Protein AF-A0A527VVG3-F1 (afdb_monomer)

Solvent-accessible surface area (backbone atoms only — not comparable to full-atom values): 13229 Å² total; per-residue (Å²): 81,70,61,38,13,54,39,27,69,70,57,49,51,53,54,50,62,77,45,52,70,65,49,51,74,90,74,94,76,72,98,67,88,71,84,89,64,75,43,64,49,54,69,69,48,76,47,53,92,78,50,22,34,47,64,52,34,60,51,47,51,54,50,50,52,46,48,33,50,78,50,76,45,93,73,85,89,82,83,85,43,71,35,87,86,50,28,36,48,52,42,52,52,53,38,60,69,41,62,47,67,78,56,29,58,77,41,40,91,66,86,68,80,75,66,72,40,37,74,41,64,87,38,74,60,74,78,85,85,78,82,85,75,66,75,70,86,73,80,76,65,96,55,84,85,57,81,78,73,71,78,68,40,34,47,42,50,52,18,47,50,53,38,48,52,55,49,47,42,52,72,74,48,41,62,41,71,76,74,75,40,66,52,52,66,90,79,63,82,87,87,72,96,66,95,48,74,38,54,57,36,28,55,50,41,27,51,78,67,72,48,79,82,134

Sequence (214 aa):
LDEAQDTSPDQWEVVKKLTEEFFAGLGQREAVRRTVFAVGDEKQSIYSFQGAAPDSFAESRQLFAGRVRDAEAAFANLKLTWSFRSSDDVLAAVDRVFAEPGVRRGISHDPDPLSHKAIRNDAPGYVEVWPSVGAEMVEEPDDWTLPVNHASAPAVRVAEHVATTIQNWLKQGEVIEGKGRKLTAGDILVLVRKRDRFVHALSRSLKNRQIPVA

Radius of gyration: 24.97 Å; Cα contacts (8 Å, |Δi|>4): 196; chains: 1; bounding box: 52×55×66 Å

pLDDT: mean 84.98, std 12.06, range [47.84, 97.5]

Secondary structure (DSSP, 8-state):
--SGGG--HHHHHHHHHHHGGGSS---S--SS---------GGG---GGGT--HHHHHHHHHHHHHHHHHTT---------EESSS-HHHHHHHHHHT-SHHHHTTT----SPP--EES-TT-------PPP------PPPS-TTSPP-GGG-HHHHHHHHHHHHHHHHHHHT-EEGGGTEE--GGG-----SS-SHHHHHHHHHHHHTT----

Mean predicted aligned error: 8.67 Å

Foldseek 3Di:
DEQLQQQAPVNLVVVCVVCVVLLVPDDPDDPDRDDDDYDHFLLPHPVVVVRRDSVVSVVSLVVVVVSCVSSVHDDDDDDDQEDAPDEPQVQVVVLVQCVDPVNVVVRDPDPDRRHHHYPPHVQDDHDDDDDQQDQDPDPDPPDPVDDDPCCSPSLLVVLLVVLVVVLVLQVVQPANRNVRGGDALVVDDDDDPDDDPSVVSNVVNNVVSVHDDD

Structure (mmCIF, N/CA/C/O backbone):
data_AF-A0A527VVG3-F1
#
_entry.id   AF-A0A527VVG3-F1
#
loop_
_atom_site.group_PDB
_atom_site.id
_atom_site.type_symbol
_atom_site.label_atom_id
_atom_site.label_alt_id
_atom_site.label_comp_id
_atom_site.label_asym_id
_atom_site.label_entity_id
_atom_site.label_seq_id
_atom_site.pdbx_PDB_ins_code
_atom_site.Cartn_x
_atom_site.Cartn_y
_atom_site.Cartn_z
_atom_site.occupancy
_atom_site.B_iso_or_equiv
_atom_site.auth_seq_id
_atom_site.auth_comp_id
_atom_site.auth_asym_id
_atom_site.auth_atom_id
_atom_site.pdbx_PDB_model_num
ATOM 1 N N . LEU A 1 1 ? 16.317 -7.583 -11.476 1.00 89.88 1 LEU A N 1
ATOM 2 C CA . LEU A 1 1 ? 16.044 -6.356 -10.708 1.00 89.88 1 LEU A CA 1
ATOM 3 C C . LEU A 1 1 ? 14.623 -6.464 -10.206 1.00 89.88 1 LEU A C 1
ATOM 5 O O . LEU A 1 1 ? 13.744 -6.739 -11.014 1.00 89.88 1 LEU A O 1
ATOM 9 N N . ASP A 1 2 ? 14.438 -6.334 -8.905 1.00 92.44 2 ASP A N 1
ATOM 10 C CA . ASP A 1 2 ? 13.118 -6.267 -8.279 1.00 92.44 2 ASP A CA 1
ATOM 11 C C . ASP A 1 2 ? 12.896 -4.836 -7.779 1.00 92.44 2 ASP A C 1
ATOM 13 O O . ASP A 1 2 ? 13.883 -4.121 -7.586 1.00 92.44 2 ASP A O 1
ATOM 17 N N . GLU A 1 3 ? 11.640 -4.419 -7.626 1.00 91.00 3 GLU A N 1
ATOM 18 C CA . GLU A 1 3 ? 11.256 -3.033 -7.296 1.00 91.00 3 GLU A CA 1
ATOM 19 C C . GLU A 1 3 ? 11.929 -1.991 -8.214 1.00 91.00 3 GLU A C 1
ATOM 21 O O . GLU A 1 3 ? 12.412 -0.937 -7.792 1.00 91.00 3 GLU A O 1
ATOM 26 N N . ALA A 1 4 ? 12.004 -2.299 -9.513 1.00 89.81 4 ALA A N 1
ATOM 27 C CA . ALA A 1 4 ? 12.755 -1.501 -10.480 1.00 89.81 4 ALA A CA 1
ATOM 28 C C . ALA A 1 4 ? 12.231 -0.056 -10.631 1.00 89.81 4 ALA A C 1
ATOM 30 O O . ALA A 1 4 ? 12.978 0.816 -11.072 1.00 89.81 4 ALA A O 1
ATOM 31 N N . GLN A 1 5 ? 10.983 0.219 -10.238 1.00 87.50 5 GLN A N 1
ATOM 32 C CA . GLN A 1 5 ? 10.430 1.576 -10.192 1.00 87.50 5 GLN A CA 1
ATOM 33 C C . GLN A 1 5 ? 11.137 2.490 -9.177 1.00 87.50 5 GLN A C 1
ATOM 35 O O . GLN A 1 5 ? 11.173 3.698 -9.382 1.00 87.50 5 GLN A O 1
ATOM 40 N N . ASP A 1 6 ? 11.718 1.925 -8.113 1.00 89.06 6 ASP A N 1
ATOM 41 C CA . ASP A 1 6 ? 12.378 2.685 -7.044 1.00 89.06 6 ASP A CA 1
ATOM 42 C C . ASP A 1 6 ? 13.889 2.855 -7.289 1.00 89.06 6 ASP A C 1
ATOM 44 O O . ASP A 1 6 ? 14.628 3.364 -6.446 1.00 89.06 6 ASP A O 1
ATOM 48 N N . THR A 1 7 ? 14.368 2.437 -8.464 1.00 87.94 7 THR A N 1
ATOM 49 C CA . THR A 1 7 ? 15.779 2.532 -8.847 1.00 87.94 7 THR A CA 1
ATOM 50 C C . THR A 1 7 ? 16.133 3.968 -9.250 1.00 87.94 7 THR A C 1
ATOM 52 O O . THR A 1 7 ? 15.489 4.559 -10.120 1.00 87.94 7 THR A O 1
ATOM 55 N N . SER A 1 8 ? 17.178 4.533 -8.639 1.00 88.00 8 SER A N 1
ATOM 56 C CA . SER A 1 8 ? 17.640 5.896 -8.936 1.00 88.00 8 SER A CA 1
ATOM 57 C C . SER A 1 8 ? 18.379 5.983 -10.284 1.00 88.00 8 SER A C 1
ATOM 59 O O . SER A 1 8 ? 18.877 4.966 -10.780 1.00 88.00 8 SER A O 1
ATOM 61 N N . PRO A 1 9 ? 18.520 7.182 -10.885 1.00 86.94 9 PRO A N 1
ATOM 62 C CA . PRO A 1 9 ? 19.262 7.349 -12.138 1.00 86.94 9 PRO A CA 1
ATOM 63 C C . PRO A 1 9 ? 20.691 6.781 -12.091 1.00 86.94 9 PRO A C 1
ATOM 65 O O . PRO A 1 9 ? 21.103 6.078 -13.012 1.00 86.94 9 PRO A O 1
ATOM 68 N N . ASP A 1 10 ? 21.416 6.992 -10.990 1.00 89.31 10 ASP A N 1
ATOM 69 C CA . ASP A 1 10 ? 22.780 6.474 -10.813 1.00 89.31 10 ASP A CA 1
ATOM 70 C C . ASP A 1 10 ? 22.816 4.941 -10.748 1.00 89.31 10 ASP A C 1
ATOM 72 O O . ASP A 1 10 ? 23.709 4.300 -11.306 1.00 89.31 10 ASP A O 1
ATOM 76 N N . GLN A 1 11 ? 21.827 4.326 -10.096 1.00 90.44 11 GLN A N 1
ATOM 77 C CA . GLN A 1 11 ? 21.701 2.870 -10.067 1.00 90.44 11 GLN A CA 1
ATOM 78 C C . GLN A 1 11 ? 21.380 2.322 -11.461 1.00 90.44 11 GLN A C 1
ATOM 80 O O . GLN A 1 11 ? 21.959 1.314 -11.873 1.00 90.44 11 GLN A O 1
ATOM 85 N N . TRP A 1 12 ? 20.526 3.008 -12.225 1.00 90.69 12 TRP A N 1
ATOM 86 C CA . TRP A 1 12 ? 20.274 2.665 -13.621 1.00 90.69 12 TRP A CA 1
ATOM 87 C C . TRP A 1 12 ? 21.537 2.761 -14.477 1.00 90.69 12 TRP A C 1
ATOM 89 O O . TRP A 1 12 ? 21.747 1.889 -15.316 1.00 90.69 12 TRP A O 1
ATOM 99 N N . GLU A 1 13 ? 22.409 3.748 -14.263 1.00 91.19 13 GLU A N 1
ATOM 100 C CA . GLU A 1 13 ? 23.704 3.825 -14.955 1.00 91.19 13 GLU A CA 1
ATOM 101 C C . GLU A 1 13 ? 24.596 2.613 -14.664 1.00 91.19 13 GLU A C 1
ATOM 103 O O . GLU A 1 13 ? 25.208 2.055 -15.579 1.00 91.19 13 GLU A O 1
ATOM 108 N N . VAL A 1 14 ? 24.635 2.144 -13.414 1.00 92.75 14 VAL A N 1
ATOM 109 C CA . VAL A 1 14 ? 25.359 0.911 -13.062 1.00 92.75 14 VAL A CA 1
ATOM 110 C C . VAL A 1 14 ? 24.785 -0.286 -13.822 1.00 92.75 14 VAL A C 1
ATOM 112 O O . VAL A 1 14 ? 25.535 -1.051 -14.429 1.00 92.75 14 VAL A O 1
ATOM 115 N N . VAL A 1 15 ? 23.458 -0.429 -13.850 1.00 91.62 15 VAL A N 1
ATOM 116 C CA . VAL A 1 15 ? 22.775 -1.522 -14.561 1.00 91.62 15 VAL A CA 1
ATOM 117 C C . VAL A 1 15 ? 23.061 -1.458 -16.062 1.00 91.62 15 VAL A C 1
ATOM 119 O O . VAL A 1 15 ? 23.361 -2.486 -16.670 1.00 91.62 15 VAL A O 1
ATOM 122 N N . LYS A 1 16 ? 23.025 -0.264 -16.666 1.00 90.44 16 LYS A N 1
ATOM 123 C CA . LYS A 1 16 ? 23.341 -0.055 -18.087 1.00 90.44 16 LYS A CA 1
ATOM 124 C C . LYS A 1 16 ? 24.762 -0.504 -18.410 1.00 90.44 16 LYS A C 1
ATOM 126 O O . LYS A 1 16 ? 24.927 -1.260 -19.361 1.00 90.44 16 LYS A O 1
ATOM 131 N N . LYS A 1 17 ? 25.751 -0.110 -17.601 1.00 90.69 17 LYS A N 1
ATOM 132 C CA . LYS A 1 17 ? 27.161 -0.490 -17.792 1.00 90.69 17 LYS A CA 1
ATOM 133 C C . LYS A 1 17 ? 27.386 -1.991 -17.640 1.00 90.69 17 LYS A C 1
ATOM 135 O O . LYS A 1 17 ? 28.058 -2.596 -18.464 1.00 90.69 17 LYS A O 1
ATOM 140 N N . LEU A 1 18 ? 26.775 -2.617 -16.633 1.00 89.62 18 LEU A N 1
ATOM 141 C CA . LEU A 1 18 ? 26.886 -4.067 -16.418 1.00 89.62 18 LEU A CA 1
ATOM 142 C C . LEU A 1 18 ? 26.274 -4.899 -17.554 1.00 89.62 18 LEU A C 1
ATOM 144 O O . LEU A 1 18 ? 26.612 -6.069 -17.708 1.00 89.62 18 LEU A O 1
ATOM 148 N N . THR A 1 19 ? 25.355 -4.313 -18.320 1.00 88.69 19 THR A N 1
ATOM 149 C CA . THR A 1 19 ? 24.586 -5.009 -19.359 1.00 88.69 19 THR A CA 1
ATOM 150 C C . THR A 1 19 ? 24.973 -4.596 -20.779 1.00 88.69 19 THR A C 1
ATOM 152 O O . THR A 1 19 ? 24.431 -5.154 -21.729 1.00 88.69 19 THR A O 1
ATOM 155 N N . GLU A 1 20 ? 25.909 -3.658 -20.959 1.00 83.25 20 GLU A N 1
ATOM 156 C CA . GLU A 1 20 ? 26.370 -3.195 -22.279 1.00 83.25 20 GLU A CA 1
ATOM 157 C C . GLU A 1 20 ? 26.881 -4.346 -23.151 1.00 83.25 20 GLU A C 1
ATOM 159 O O . GLU A 1 20 ? 26.482 -4.480 -24.307 1.00 83.25 20 GLU A O 1
ATOM 164 N N . GLU A 1 21 ? 27.681 -5.239 -22.570 1.00 80.44 21 GLU A N 1
ATOM 165 C CA . GLU A 1 21 ? 28.260 -6.384 -23.278 1.00 80.44 21 GLU A CA 1
ATOM 166 C C . GLU A 1 21 ? 27.238 -7.486 -23.594 1.00 80.44 21 GLU A C 1
ATOM 168 O O . GLU A 1 21 ? 27.530 -8.382 -24.376 1.00 80.44 21 GLU A O 1
ATOM 173 N N . PHE A 1 22 ? 26.025 -7.447 -23.024 1.00 83.56 22 PHE A N 1
ATOM 174 C CA . PHE A 1 22 ? 25.022 -8.499 -23.255 1.00 83.56 22 PHE A CA 1
ATOM 175 C C . PHE A 1 22 ? 24.422 -8.408 -24.662 1.00 83.56 22 PHE A C 1
ATOM 177 O O . PHE A 1 22 ? 23.854 -9.381 -25.154 1.00 83.56 22 PHE A O 1
ATOM 184 N N . PHE A 1 23 ? 24.531 -7.229 -25.281 1.00 73.06 23 PHE A N 1
ATOM 185 C CA . PHE A 1 23 ? 23.953 -6.902 -26.584 1.00 73.06 23 PHE A CA 1
ATOM 186 C C . PHE A 1 23 ? 25.026 -6.609 -27.646 1.00 73.06 23 PHE A C 1
ATOM 188 O O . PHE A 1 23 ? 24.695 -6.447 -28.817 1.00 73.06 23 PHE A O 1
ATOM 195 N N . ALA A 1 24 ? 26.307 -6.560 -27.261 1.00 68.75 24 ALA A N 1
ATOM 196 C CA . ALA A 1 24 ? 27.423 -6.484 -28.195 1.00 68.75 24 ALA A CA 1
ATOM 197 C C . ALA A 1 24 ? 27.633 -7.875 -28.813 1.00 68.75 24 ALA A C 1
ATOM 199 O O . ALA A 1 24 ? 27.922 -8.832 -28.099 1.00 68.75 24 ALA A O 1
ATOM 200 N N . GLY A 1 25 ? 27.417 -7.992 -30.127 1.00 60.75 25 GLY A N 1
ATOM 201 C CA . GLY A 1 25 ? 27.364 -9.258 -30.865 1.00 60.75 25 GLY A CA 1
ATOM 202 C C . GLY A 1 25 ? 28.408 -10.299 -30.440 1.00 60.75 25 GLY A C 1
ATOM 203 O O . GLY A 1 25 ? 29.571 -9.973 -30.227 1.00 60.75 25 GLY A O 1
ATOM 204 N N . LEU A 1 26 ? 27.948 -11.553 -30.342 1.00 55.22 26 LEU A N 1
ATOM 205 C CA . LEU A 1 26 ? 28.625 -12.765 -29.853 1.00 55.22 26 LEU A CA 1
ATOM 206 C C . LEU A 1 26 ? 30.122 -12.858 -30.226 1.00 55.22 26 LEU A C 1
ATOM 208 O O . LEU A 1 26 ? 30.521 -13.539 -31.173 1.00 55.22 26 LEU A O 1
ATOM 212 N N . GLY A 1 27 ? 30.977 -12.206 -29.443 1.00 49.09 27 GLY A N 1
ATOM 213 C CA . GLY A 1 27 ? 32.426 -12.257 -29.586 1.00 49.09 27 GLY A CA 1
ATOM 214 C C . GLY A 1 27 ? 32.999 -13.526 -28.963 1.00 49.09 27 GLY A C 1
ATOM 215 O O . GLY A 1 27 ? 33.337 -13.530 -27.787 1.00 49.09 27 GLY A O 1
ATOM 216 N N . GLN A 1 28 ? 33.103 -14.597 -29.758 1.00 47.84 28 GLN A N 1
ATOM 217 C CA . GLN A 1 28 ? 33.996 -15.773 -29.627 1.00 47.84 28 GLN A CA 1
ATOM 218 C C . GLN A 1 28 ? 34.171 -16.488 -28.261 1.00 47.84 28 GLN A C 1
ATOM 220 O O . GLN A 1 28 ? 35.003 -17.392 -28.159 1.00 47.84 28 GLN A O 1
ATOM 225 N N . ARG A 1 29 ? 33.393 -16.181 -27.217 1.00 57.31 29 ARG A N 1
ATOM 226 C CA . ARG A 1 29 ? 33.560 -16.778 -25.878 1.00 57.31 29 ARG A CA 1
ATOM 227 C C . ARG A 1 29 ? 32.259 -17.137 -25.158 1.00 57.31 29 ARG A C 1
ATOM 229 O O . ARG A 1 29 ? 32.216 -17.026 -23.942 1.00 57.31 29 ARG A O 1
ATOM 236 N N . GLU A 1 30 ? 31.185 -17.569 -25.818 1.00 54.53 30 GLU A N 1
ATOM 237 C CA . GLU A 1 30 ? 29.910 -17.710 -25.086 1.00 54.53 30 GLU A CA 1
ATOM 238 C C . GLU A 1 30 ? 29.127 -18.986 -25.377 1.00 54.53 30 GLU A C 1
ATOM 240 O O . GLU A 1 30 ? 28.318 -19.062 -26.291 1.00 54.53 30 GLU A O 1
ATOM 245 N N . ALA A 1 31 ? 29.300 -19.972 -24.493 1.00 60.72 31 ALA A N 1
ATOM 246 C CA . ALA A 1 31 ? 28.305 -21.020 -24.272 1.00 60.72 31 ALA A CA 1
ATOM 247 C C . ALA A 1 31 ? 27.126 -20.537 -23.394 1.00 60.72 31 ALA A C 1
ATOM 249 O O . ALA A 1 31 ? 26.194 -21.299 -23.152 1.00 60.72 31 ALA A O 1
ATOM 250 N N . VAL A 1 32 ? 27.149 -19.292 -22.889 1.00 71.94 32 VAL A N 1
ATOM 251 C CA . VAL A 1 32 ? 26.166 -18.782 -21.919 1.00 71.94 32 VAL A CA 1
ATOM 252 C C . VAL A 1 32 ? 25.491 -17.518 -22.443 1.00 71.94 32 VAL A C 1
ATOM 254 O O . VAL A 1 32 ? 26.107 -16.461 -22.524 1.00 71.94 32 VAL A O 1
ATOM 257 N N . ARG A 1 33 ? 24.193 -17.623 -22.735 1.00 75.38 33 ARG A N 1
ATOM 258 C CA . ARG A 1 33 ? 23.332 -16.490 -23.092 1.00 75.38 33 ARG A CA 1
ATOM 259 C C . ARG A 1 33 ? 23.013 -15.663 -21.845 1.00 75.38 33 ARG A C 1
ATOM 261 O O . ARG A 1 33 ? 22.351 -16.162 -20.935 1.00 75.38 33 ARG A O 1
ATOM 268 N N . ARG A 1 34 ? 23.440 -14.398 -21.807 1.00 85.12 34 ARG A N 1
ATOM 269 C CA . ARG A 1 34 ? 23.077 -13.463 -20.728 1.00 85.12 34 ARG A CA 1
ATOM 270 C C . ARG A 1 34 ? 21.722 -12.812 -21.006 1.00 85.12 34 ARG A C 1
ATOM 272 O O . ARG A 1 34 ? 21.332 -12.628 -22.155 1.00 85.12 34 ARG A O 1
ATOM 279 N N . THR A 1 35 ? 20.979 -12.502 -19.947 1.00 86.19 35 THR A N 1
ATOM 280 C CA . THR A 1 35 ? 19.643 -11.893 -20.032 1.00 86.19 35 THR A CA 1
ATOM 281 C C . THR A 1 35 ? 19.466 -10.846 -18.939 1.00 86.19 35 THR A C 1
ATOM 283 O O . THR A 1 35 ? 20.132 -10.898 -17.904 1.00 86.19 35 THR A O 1
ATOM 286 N N . VAL A 1 36 ? 18.567 -9.889 -19.175 1.00 88.50 36 VAL A N 1
ATOM 287 C CA . VAL A 1 36 ? 18.142 -8.897 -18.181 1.00 88.50 36 VAL A CA 1
ATOM 288 C C . VAL A 1 36 ? 16.685 -9.166 -17.844 1.00 88.50 36 VAL A C 1
ATOM 290 O O . VAL A 1 36 ? 15.847 -9.279 -18.735 1.00 88.50 36 VAL A O 1
ATOM 293 N N . PHE A 1 37 ? 16.391 -9.259 -16.552 1.00 92.25 37 PHE A N 1
ATOM 294 C CA . PHE A 1 37 ? 15.039 -9.413 -16.033 1.00 92.25 37 PHE A CA 1
ATOM 295 C C . PHE A 1 37 ? 14.785 -8.334 -14.984 1.00 92.25 37 PHE A C 1
ATOM 297 O O . PHE A 1 37 ? 15.550 -8.208 -14.020 1.00 92.25 37 PHE A O 1
ATOM 304 N N . ALA A 1 38 ? 13.732 -7.548 -15.186 1.00 92.38 38 ALA A N 1
ATOM 305 C CA . ALA A 1 38 ? 13.317 -6.482 -14.288 1.00 92.38 38 ALA A CA 1
ATOM 306 C C . ALA A 1 38 ? 11.813 -6.585 -14.025 1.00 92.38 38 ALA A C 1
ATOM 308 O O . ALA A 1 38 ? 11.033 -6.784 -14.956 1.00 92.38 38 ALA A O 1
ATOM 309 N N . VAL A 1 39 ? 11.433 -6.445 -12.760 1.00 93.44 39 VAL A N 1
ATOM 310 C CA . VAL A 1 39 ? 10.046 -6.403 -12.297 1.00 93.44 39 VAL A CA 1
ATOM 311 C C . VAL A 1 39 ? 9.871 -5.126 -11.494 1.00 93.44 39 VAL A C 1
ATOM 313 O O . VAL A 1 39 ? 10.774 -4.710 -10.770 1.00 93.44 39 VAL A O 1
ATOM 316 N N . GLY A 1 40 ? 8.726 -4.483 -11.673 1.00 90.50 40 GLY A N 1
ATOM 317 C CA . GLY A 1 40 ? 8.384 -3.265 -10.968 1.00 90.50 40 GLY A CA 1
ATOM 318 C C . GLY A 1 40 ? 7.009 -2.760 -11.366 1.00 90.50 40 GLY A C 1
ATOM 319 O O . GLY A 1 40 ? 6.406 -3.236 -12.333 1.00 90.50 40 GLY A O 1
ATOM 320 N N . ASP A 1 41 ? 6.526 -1.788 -10.608 1.00 88.94 41 ASP A N 1
ATOM 321 C CA . ASP A 1 41 ? 5.244 -1.141 -10.830 1.00 88.94 41 ASP A CA 1
ATOM 322 C C . ASP A 1 41 ? 5.364 0.365 -10.590 1.00 88.94 41 ASP A C 1
ATOM 324 O O . ASP A 1 41 ? 5.464 0.808 -9.451 1.00 88.94 41 ASP A O 1
ATOM 328 N N . GLU A 1 42 ? 5.293 1.160 -11.661 1.00 84.88 42 GLU A N 1
ATOM 329 C CA . GLU A 1 42 ? 5.338 2.632 -11.601 1.00 84.88 42 GLU A CA 1
ATOM 330 C C . GLU A 1 42 ? 4.326 3.196 -10.585 1.00 84.88 42 GLU A C 1
ATOM 332 O O . GLU A 1 42 ? 4.630 4.154 -9.876 1.00 84.88 42 GLU A O 1
ATOM 337 N N . LYS A 1 43 ? 3.167 2.534 -10.430 1.00 86.25 43 LYS A N 1
ATOM 338 C CA . LYS A 1 43 ? 2.095 2.924 -9.497 1.00 86.25 43 LYS A CA 1
ATOM 339 C C . LYS A 1 43 ? 2.501 2.858 -8.029 1.00 86.25 43 LYS A C 1
ATOM 341 O O . LYS A 1 43 ? 1.829 3.451 -7.188 1.00 86.25 43 LYS A O 1
ATOM 346 N N . GLN A 1 44 ? 3.556 2.112 -7.715 1.00 85.94 44 GLN A N 1
ATOM 347 C CA . GLN A 1 44 ? 4.034 1.868 -6.355 1.00 85.94 44 GLN A CA 1
ATOM 348 C C . GLN A 1 44 ? 5.306 2.656 -6.028 1.00 85.94 44 GLN A C 1
ATOM 350 O O . GLN A 1 44 ? 5.802 2.560 -4.909 1.00 85.94 44 GLN A O 1
ATOM 355 N N . SER A 1 45 ? 5.800 3.482 -6.956 1.00 86.62 45 SER A N 1
ATOM 356 C CA . SER A 1 45 ? 6.975 4.320 -6.721 1.00 86.62 45 SER A CA 1
ATOM 357 C C . SER A 1 45 ? 6.660 5.445 -5.731 1.00 86.62 45 SER A C 1
ATOM 359 O O . SER A 1 45 ? 6.175 6.516 -6.103 1.00 86.62 45 SER A O 1
ATOM 361 N N . ILE A 1 46 ? 6.969 5.221 -4.454 1.00 81.56 46 ILE A N 1
ATOM 362 C CA . ILE A 1 46 ? 6.709 6.166 -3.352 1.00 81.56 46 ILE A CA 1
ATOM 363 C C . ILE A 1 46 ? 7.989 6.738 -2.724 1.00 81.56 46 ILE A C 1
ATOM 365 O O . ILE A 1 46 ? 7.910 7.567 -1.814 1.00 81.56 46 ILE A O 1
ATOM 369 N N . TYR A 1 47 ? 9.167 6.344 -3.218 1.00 80.44 47 TYR A N 1
ATOM 370 C CA . TYR A 1 47 ? 10.474 6.731 -2.673 1.00 80.44 47 TYR A CA 1
ATOM 371 C C . TYR A 1 47 ? 11.138 7.912 -3.396 1.00 80.44 47 TYR A C 1
ATOM 373 O O . TYR A 1 47 ? 12.360 8.057 -3.380 1.00 80.44 47 TYR A O 1
ATOM 381 N N . SER A 1 48 ? 10.356 8.825 -3.983 1.00 77.19 48 SER A N 1
ATOM 382 C CA . SER A 1 48 ? 10.904 10.010 -4.668 1.00 77.19 48 SER A CA 1
ATOM 383 C C . SER A 1 48 ? 11.767 10.895 -3.758 1.00 77.19 48 SER A C 1
ATOM 385 O O . SER A 1 48 ? 12.736 11.502 -4.204 1.00 77.19 48 SER A O 1
ATOM 387 N N . PHE A 1 49 ? 11.497 10.896 -2.449 1.00 77.38 49 PHE A N 1
ATOM 388 C CA . PHE A 1 49 ? 12.320 11.576 -1.443 1.00 77.38 49 PHE A CA 1
ATOM 389 C C . PHE A 1 49 ? 13.723 10.965 -1.254 1.00 77.38 49 PHE A C 1
ATOM 391 O O . PHE A 1 49 ? 14.583 11.609 -0.659 1.00 77.38 49 PHE A O 1
ATOM 398 N N . GLN A 1 50 ? 13.958 9.742 -1.741 1.00 73.50 50 GLN A N 1
ATOM 399 C CA . GLN A 1 50 ? 15.266 9.074 -1.774 1.00 73.50 50 GLN A CA 1
ATOM 400 C C . GLN A 1 50 ? 15.922 9.138 -3.163 1.00 73.50 50 GLN A C 1
ATOM 402 O O . GLN A 1 50 ? 16.971 8.534 -3.371 1.00 73.50 50 GLN A O 1
ATOM 407 N N . GLY A 1 51 ? 15.327 9.873 -4.109 1.00 75.06 51 GLY A N 1
ATOM 408 C CA . GLY A 1 51 ? 15.844 10.013 -5.470 1.00 75.06 51 GLY A CA 1
ATOM 409 C C . GLY A 1 51 ? 15.371 8.937 -6.450 1.00 75.06 51 GLY A C 1
ATOM 410 O O . GLY A 1 51 ? 15.919 8.857 -7.549 1.00 75.06 51 GLY A O 1
ATOM 411 N N . ALA A 1 52 ? 14.367 8.126 -6.089 1.00 77.69 52 ALA A N 1
ATOM 412 C CA . ALA A 1 52 ? 13.672 7.287 -7.062 1.00 77.69 52 ALA A CA 1
ATOM 413 C C . ALA A 1 52 ? 12.965 8.169 -8.102 1.00 77.69 52 ALA A C 1
ATOM 415 O O . ALA A 1 52 ? 12.274 9.131 -7.752 1.00 77.69 52 ALA A O 1
ATOM 416 N N . ALA A 1 53 ? 13.137 7.829 -9.375 1.00 78.06 53 ALA A N 1
ATOM 417 C CA . ALA A 1 53 ? 12.529 8.531 -10.493 1.00 78.06 53 ALA A CA 1
ATOM 418 C C . ALA A 1 53 ? 11.645 7.537 -11.264 1.00 78.06 53 ALA A C 1
ATOM 420 O O . ALA A 1 53 ? 12.185 6.728 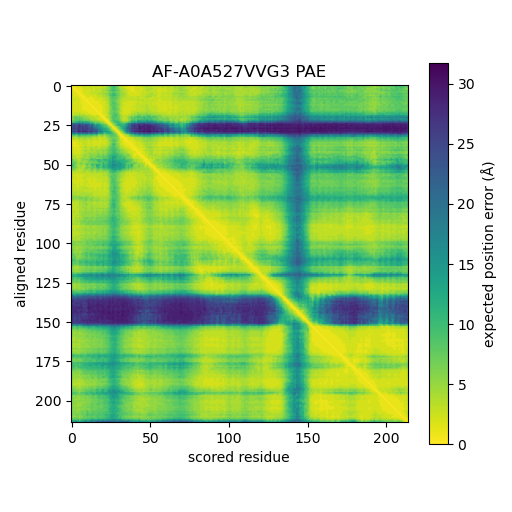-12.020 1.00 78.06 53 ALA A O 1
ATOM 421 N N . PRO A 1 54 ? 10.306 7.581 -11.095 1.00 74.19 54 PRO A N 1
ATOM 422 C CA . PRO A 1 54 ? 9.392 6.674 -11.795 1.00 74.19 54 PRO A CA 1
ATOM 423 C C . PRO A 1 54 ? 9.618 6.679 -13.315 1.00 74.19 54 PRO A C 1
ATOM 425 O O . PRO A 1 54 ? 9.627 5.624 -13.953 1.00 74.19 54 PRO A O 1
ATOM 428 N N . ASP A 1 55 ? 9.898 7.862 -13.874 1.00 80.50 55 ASP A N 1
ATOM 429 C CA . ASP A 1 55 ? 10.215 8.058 -15.291 1.00 80.50 55 ASP A CA 1
ATOM 430 C C . ASP A 1 55 ? 11.420 7.217 -15.736 1.00 80.50 55 ASP A C 1
ATOM 432 O O . ASP A 1 55 ? 11.407 6.627 -16.816 1.00 80.50 55 ASP A O 1
ATOM 436 N N . SER A 1 56 ? 12.435 7.060 -14.878 1.00 82.81 56 SER A N 1
ATOM 437 C CA . SER A 1 56 ? 13.641 6.293 -15.199 1.00 82.81 56 SER A CA 1
ATOM 438 C C . SER A 1 56 ? 13.368 4.806 -15.413 1.00 82.81 56 SER A C 1
ATOM 440 O O . SER A 1 56 ? 14.089 4.170 -16.184 1.00 82.81 56 SER A O 1
ATOM 442 N N . PHE A 1 57 ? 12.328 4.232 -14.798 1.00 86.31 57 PHE A N 1
ATOM 443 C CA . PHE A 1 57 ? 11.927 2.855 -15.096 1.00 86.31 57 PHE A CA 1
ATOM 444 C C . PHE A 1 57 ? 11.319 2.740 -16.498 1.00 86.31 57 PHE A C 1
ATOM 446 O O . PHE A 1 57 ? 11.699 1.849 -17.267 1.00 86.31 57 PHE A O 1
ATOM 453 N N . ALA A 1 58 ? 10.434 3.670 -16.870 1.00 83.69 58 ALA A N 1
ATOM 454 C CA . ALA A 1 58 ? 9.838 3.715 -18.202 1.00 83.69 58 ALA A CA 1
ATOM 455 C C . ALA A 1 58 ? 10.891 3.970 -19.297 1.00 83.69 58 ALA A C 1
ATOM 457 O O . ALA A 1 58 ? 10.902 3.273 -20.317 1.00 83.69 58 ALA A O 1
ATOM 458 N N . GLU A 1 59 ? 11.809 4.909 -19.066 1.00 87.38 59 GLU A N 1
ATOM 459 C CA . GLU A 1 59 ? 12.932 5.218 -19.959 1.00 87.38 59 GLU A CA 1
ATOM 460 C C . GLU A 1 59 ? 13.880 4.026 -20.106 1.00 87.38 59 GLU A C 1
ATOM 462 O O . GLU A 1 59 ? 14.243 3.642 -21.220 1.00 87.38 59 GLU A O 1
ATOM 467 N N . SER A 1 60 ? 14.241 3.381 -18.994 1.00 88.12 60 SER A N 1
ATOM 468 C CA . SER A 1 60 ? 15.127 2.214 -19.017 1.00 88.12 60 SER A CA 1
ATOM 469 C C . SER A 1 60 ? 14.490 1.043 -19.757 1.00 88.12 60 SER A C 1
ATOM 471 O O . SER A 1 60 ? 15.158 0.385 -20.555 1.00 88.12 60 SER A O 1
ATOM 473 N N . ARG A 1 61 ? 13.181 0.818 -19.587 1.00 89.25 61 ARG A N 1
ATOM 474 C CA . ARG A 1 61 ? 12.422 -0.166 -20.374 1.00 89.25 61 ARG A CA 1
ATOM 475 C C . ARG A 1 61 ? 12.526 0.120 -21.874 1.00 89.25 61 ARG A C 1
ATOM 477 O O . ARG A 1 61 ? 12.789 -0.807 -22.639 1.00 89.25 61 ARG A O 1
ATOM 484 N N . GLN A 1 62 ? 12.352 1.374 -22.302 1.00 90.12 62 GLN A N 1
ATOM 485 C CA . GLN A 1 62 ? 12.488 1.759 -23.713 1.00 90.12 62 GLN A CA 1
ATOM 486 C C . GLN A 1 62 ? 13.919 1.557 -24.231 1.00 90.12 62 GLN A C 1
ATOM 488 O O . GLN A 1 62 ? 14.104 1.004 -25.317 1.00 90.12 62 GLN A O 1
ATOM 493 N N . LEU A 1 63 ? 14.925 1.938 -23.440 1.00 90.62 63 LEU A N 1
ATOM 494 C CA . LEU A 1 63 ? 16.339 1.759 -23.769 1.00 90.62 63 LEU A CA 1
ATOM 495 C C . LEU A 1 63 ? 16.688 0.279 -23.980 1.00 90.62 63 LEU A C 1
ATOM 497 O O . LEU A 1 63 ? 17.256 -0.084 -25.012 1.00 90.62 63 LEU A O 1
ATOM 501 N N . PHE A 1 64 ? 16.329 -0.587 -23.029 1.00 90.38 64 PHE A N 1
ATOM 502 C CA . PHE A 1 64 ? 16.592 -2.024 -23.129 1.00 90.38 64 PHE A CA 1
ATOM 503 C C . PHE A 1 64 ? 15.808 -2.672 -24.270 1.00 90.38 64 PHE A C 1
ATOM 505 O O . PHE A 1 64 ? 16.364 -3.505 -24.981 1.00 90.38 64 PHE A O 1
ATOM 512 N N . ALA A 1 65 ? 14.563 -2.253 -24.515 1.00 90.25 65 ALA A N 1
ATOM 513 C CA . ALA A 1 65 ? 13.799 -2.706 -25.676 1.00 90.25 65 ALA A CA 1
ATOM 514 C C . ALA A 1 65 ? 14.467 -2.317 -27.008 1.00 90.25 65 ALA A C 1
ATOM 516 O O . ALA A 1 65 ? 14.373 -3.059 -27.982 1.00 90.25 65 ALA A O 1
ATOM 517 N N . GLY A 1 66 ? 15.136 -1.160 -27.075 1.00 90.00 66 GLY A N 1
ATOM 518 C CA . GLY A 1 66 ? 15.987 -0.773 -28.205 1.00 90.00 66 GLY A CA 1
ATOM 519 C C . GLY A 1 66 ? 17.176 -1.718 -28.369 1.00 90.00 66 GLY A C 1
ATOM 520 O O . GLY A 1 66 ? 17.257 -2.420 -29.370 1.00 90.00 66 GLY A O 1
ATOM 521 N N . ARG A 1 67 ? 18.019 -1.830 -27.334 1.00 87.81 67 ARG A N 1
ATOM 522 C CA . ARG A 1 67 ? 19.234 -2.670 -27.354 1.00 87.81 67 ARG A CA 1
ATOM 523 C C . ARG A 1 67 ? 18.952 -4.138 -27.691 1.00 87.81 67 ARG A C 1
ATOM 525 O O . ARG A 1 67 ? 19.697 -4.755 -28.441 1.00 87.81 67 ARG A O 1
ATOM 532 N N . VAL A 1 68 ? 17.868 -4.702 -27.153 1.00 87.88 68 VAL A N 1
ATOM 533 C CA . VAL A 1 68 ? 17.456 -6.089 -27.426 1.00 87.88 68 VAL A CA 1
ATOM 534 C C . VAL A 1 68 ? 17.045 -6.269 -28.890 1.00 87.88 68 VAL A C 1
ATOM 536 O O . VAL A 1 68 ? 17.394 -7.285 -29.487 1.00 87.88 68 VAL A O 1
ATOM 539 N N . ARG A 1 69 ? 16.339 -5.289 -29.476 1.00 86.69 69 ARG A N 1
ATOM 540 C CA . ARG A 1 69 ? 15.964 -5.310 -30.899 1.00 86.69 69 ARG A CA 1
ATOM 541 C C . ARG A 1 69 ? 17.181 -5.178 -31.810 1.00 86.69 69 ARG A C 1
ATOM 543 O O . ARG A 1 69 ? 17.262 -5.922 -32.780 1.00 86.69 69 ARG A O 1
ATOM 550 N N . ASP A 1 70 ? 18.117 -4.292 -31.478 1.00 87.12 70 ASP A N 1
ATOM 551 C CA . ASP A 1 70 ? 19.351 -4.089 -32.253 1.00 87.12 70 ASP A CA 1
ATOM 552 C C . ASP A 1 70 ? 20.243 -5.343 -32.252 1.00 87.12 70 ASP A C 1
ATOM 554 O O . ASP A 1 70 ? 20.934 -5.621 -33.227 1.00 87.12 70 ASP A O 1
ATOM 558 N N . ALA A 1 71 ? 20.186 -6.135 -31.177 1.00 84.12 71 ALA A N 1
ATOM 559 C CA . ALA A 1 71 ? 20.855 -7.430 -31.059 1.00 84.12 71 ALA A CA 1
ATOM 560 C C . ALA A 1 71 ? 20.044 -8.612 -31.635 1.00 84.12 71 ALA A C 1
ATOM 562 O O . ALA A 1 71 ? 20.383 -9.766 -31.372 1.00 84.12 71 ALA A O 1
ATOM 563 N N . GLU A 1 72 ? 18.950 -8.345 -32.360 1.00 84.44 72 GLU A N 1
ATOM 564 C CA . GLU A 1 72 ? 18.044 -9.348 -32.950 1.00 84.44 72 GLU A CA 1
ATOM 565 C C . GLU A 1 72 ? 17.501 -10.383 -31.939 1.00 84.44 72 GLU A C 1
ATOM 567 O O . GLU A 1 72 ? 17.156 -11.518 -32.278 1.00 84.44 72 GLU A O 1
ATOM 572 N N . ALA A 1 73 ? 17.399 -9.998 -30.666 1.00 84.25 73 ALA A N 1
ATOM 573 C CA . ALA A 1 73 ? 16.892 -10.842 -29.595 1.00 84.25 73 ALA A CA 1
ATOM 574 C C . ALA A 1 73 ? 15.415 -10.542 -29.277 1.00 84.25 73 ALA A C 1
ATOM 576 O O . ALA A 1 73 ? 14.855 -9.503 -29.623 1.00 84.25 73 ALA A O 1
ATOM 577 N N . ALA A 1 74 ? 14.756 -11.475 -28.586 1.00 86.81 74 ALA A N 1
ATOM 578 C CA . ALA A 1 74 ? 13.367 -11.312 -28.168 1.00 86.81 74 ALA A CA 1
ATOM 579 C C . ALA A 1 74 ? 13.261 -10.447 -26.900 1.00 86.81 74 ALA A C 1
ATOM 581 O O . ALA A 1 74 ? 13.886 -10.752 -25.883 1.00 86.81 74 ALA A O 1
ATOM 582 N N . PHE A 1 75 ? 12.415 -9.415 -26.947 1.00 89.56 75 PHE A N 1
ATOM 583 C CA . PHE A 1 75 ? 12.038 -8.598 -25.793 1.00 89.56 75 PHE A CA 1
ATOM 584 C C . PHE A 1 75 ? 10.605 -8.922 -25.360 1.00 89.56 75 PHE A C 1
ATOM 586 O O . PHE A 1 75 ? 9.690 -8.891 -26.181 1.00 89.56 75 PHE A O 1
ATOM 593 N N . ALA A 1 76 ? 10.399 -9.199 -24.072 1.00 91.94 76 ALA A N 1
ATOM 594 C CA . ALA A 1 76 ? 9.078 -9.462 -23.509 1.00 91.94 76 ALA A CA 1
ATOM 595 C C . ALA A 1 76 ? 8.669 -8.328 -22.560 1.00 91.94 76 ALA A C 1
ATOM 597 O O . ALA A 1 76 ? 9.266 -8.158 -21.500 1.00 91.94 76 ALA A O 1
ATOM 598 N N . ASN A 1 77 ? 7.628 -7.577 -22.931 1.00 89.75 77 ASN A N 1
ATOM 599 C CA . ASN A 1 77 ? 6.992 -6.583 -22.067 1.00 89.75 77 ASN A CA 1
ATOM 600 C C . ASN A 1 77 ? 5.669 -7.146 -21.536 1.00 89.75 77 ASN A C 1
ATOM 602 O O . ASN A 1 77 ? 4.668 -7.154 -22.252 1.00 89.75 77 ASN A O 1
ATOM 606 N N . LEU A 1 78 ? 5.679 -7.667 -20.310 1.00 90.19 78 LEU A N 1
ATOM 607 C CA . LEU A 1 78 ? 4.536 -8.367 -19.726 1.00 90.19 78 LEU A CA 1
ATOM 608 C C . LEU A 1 78 ? 3.837 -7.485 -18.688 1.00 90.19 78 LEU A C 1
ATOM 610 O O . LEU A 1 78 ? 4.443 -7.096 -17.694 1.00 90.19 78 LEU A O 1
ATOM 614 N N . LYS A 1 79 ? 2.541 -7.224 -18.891 1.00 88.00 79 LYS A N 1
ATOM 615 C CA . LYS A 1 79 ? 1.664 -6.620 -17.879 1.00 88.00 79 LYS A CA 1
ATOM 616 C C . LYS A 1 79 ? 0.977 -7.736 -17.088 1.00 88.00 79 LYS A C 1
ATOM 618 O O . LYS A 1 79 ? 0.245 -8.541 -17.662 1.00 88.00 79 LYS A O 1
ATOM 623 N N . LEU A 1 80 ? 1.196 -7.785 -15.776 1.00 90.75 80 LEU A N 1
ATOM 624 C CA . LEU A 1 80 ? 0.521 -8.733 -14.889 1.00 90.75 80 LEU A CA 1
ATOM 625 C C . LEU A 1 80 ? -0.724 -8.075 -14.291 1.00 90.75 80 LEU A C 1
ATOM 627 O O . LEU A 1 80 ? -0.622 -7.221 -13.418 1.00 90.75 80 LEU A O 1
ATOM 631 N N . THR A 1 81 ? -1.904 -8.469 -14.765 1.00 89.81 81 THR A N 1
ATOM 632 C CA . THR A 1 81 ? -3.186 -7.893 -14.315 1.00 89.81 81 THR A CA 1
ATOM 633 C C . THR A 1 81 ? -3.885 -8.731 -13.245 1.00 89.81 81 THR A C 1
ATOM 635 O O . THR A 1 81 ? -4.895 -8.306 -12.695 1.00 89.81 81 THR A O 1
ATOM 638 N N . TRP A 1 82 ? -3.394 -9.942 -12.972 1.00 93.06 82 TRP A N 1
ATOM 639 C CA . TRP A 1 82 ? -4.013 -10.864 -12.022 1.00 93.06 82 TRP A CA 1
ATOM 640 C C . TRP A 1 82 ? -3.423 -10.702 -10.621 1.00 93.06 82 TRP A C 1
ATOM 642 O O . TRP A 1 82 ? -2.216 -10.833 -10.422 1.00 93.06 82 TRP A O 1
ATOM 652 N N . SER A 1 83 ? -4.291 -10.466 -9.642 1.00 92.25 83 SER A N 1
ATOM 653 C CA . SER A 1 83 ? -3.956 -10.414 -8.226 1.00 92.25 83 SER A CA 1
ATOM 654 C C . SER A 1 83 ? -4.270 -11.743 -7.549 1.00 92.25 83 SER A C 1
ATOM 656 O O . SER A 1 83 ? -5.382 -12.270 -7.621 1.00 92.25 83 SER A O 1
ATOM 658 N N . PHE A 1 84 ? -3.274 -12.253 -6.831 1.00 92.12 84 PHE A N 1
ATOM 659 C CA . PHE A 1 84 ? -3.391 -13.422 -5.957 1.00 92.12 84 PHE A CA 1
ATOM 660 C C . PHE A 1 84 ? -3.637 -13.029 -4.492 1.00 92.12 84 PHE A C 1
ATOM 662 O O . PHE A 1 84 ? -3.881 -13.894 -3.653 1.00 92.12 84 PHE A O 1
ATOM 669 N N . ARG A 1 85 ? -3.528 -11.732 -4.167 1.00 90.12 85 ARG A N 1
ATOM 670 C CA . ARG A 1 85 ? -3.503 -11.234 -2.783 1.00 90.12 85 ARG A CA 1
ATOM 671 C C . ARG A 1 85 ? -4.869 -10.759 -2.294 1.00 90.12 85 ARG A C 1
ATOM 673 O O . ARG A 1 85 ? -5.205 -11.010 -1.139 1.00 90.12 85 ARG A O 1
ATOM 680 N N . SER A 1 86 ? -5.642 -10.114 -3.162 1.00 91.50 86 SER A N 1
ATOM 681 C CA . SER A 1 86 ? -6.878 -9.413 -2.790 1.00 91.50 86 SER A CA 1
ATOM 682 C C . SER A 1 86 ? -8.111 -10.032 -3.446 1.00 91.50 86 SER A C 1
ATOM 684 O O . SER A 1 86 ? -7.994 -10.695 -4.478 1.00 91.50 86 SER A O 1
ATOM 686 N N . SER A 1 87 ? -9.278 -9.821 -2.832 1.00 92.62 87 SER A N 1
ATOM 687 C CA . SER A 1 87 ? -10.580 -10.146 -3.425 1.00 92.62 87 SER A CA 1
ATOM 688 C C . SER A 1 87 ? -10.967 -9.136 -4.505 1.00 92.62 87 SER A C 1
ATOM 690 O O . SER A 1 87 ? -10.379 -8.052 -4.591 1.00 92.62 87 SER A O 1
ATOM 692 N N . ASP A 1 88 ? -11.967 -9.494 -5.308 1.00 93.06 88 ASP A N 1
ATOM 693 C CA . ASP A 1 88 ? -12.478 -8.643 -6.382 1.00 93.06 88 ASP A CA 1
ATOM 694 C C . ASP A 1 88 ? -13.012 -7.305 -5.847 1.00 93.06 88 ASP A C 1
ATOM 696 O O . ASP A 1 88 ? -12.652 -6.256 -6.372 1.00 93.06 88 ASP A O 1
ATOM 700 N N . ASP A 1 89 ? -13.736 -7.312 -4.720 1.00 92.69 89 ASP A N 1
ATOM 701 C CA . ASP A 1 89 ? -14.323 -6.102 -4.122 1.00 92.69 89 ASP A CA 1
ATOM 702 C C . ASP A 1 89 ? -13.283 -5.019 -3.799 1.00 92.69 89 ASP A C 1
ATOM 704 O O . ASP A 1 89 ? -13.492 -3.831 -4.055 1.00 92.69 89 ASP A O 1
ATOM 708 N N . VAL A 1 90 ? -12.129 -5.424 -3.256 1.00 93.19 90 VAL A N 1
ATOM 709 C CA . VAL A 1 90 ? -11.041 -4.496 -2.915 1.00 93.19 90 VAL A CA 1
ATOM 710 C C . VAL A 1 90 ? -10.385 -3.953 -4.182 1.00 93.19 90 VAL A C 1
ATOM 712 O O . VAL A 1 90 ? -10.094 -2.759 -4.262 1.00 93.19 90 VAL A O 1
ATOM 715 N N . LEU A 1 91 ? -10.156 -4.810 -5.180 1.00 94.06 91 LEU A N 1
ATOM 716 C CA . LEU A 1 91 ? -9.537 -4.414 -6.447 1.00 94.06 91 LEU A CA 1
ATOM 717 C C . LEU A 1 91 ? -10.445 -3.473 -7.245 1.00 94.06 91 LEU A C 1
ATOM 719 O O . LEU A 1 91 ? -9.986 -2.429 -7.701 1.00 94.06 91 LEU A O 1
ATOM 723 N N . ALA A 1 92 ? -11.738 -3.786 -7.330 1.00 93.25 92 ALA A N 1
ATOM 724 C CA . ALA A 1 92 ? -12.737 -2.961 -7.993 1.00 93.25 92 ALA A CA 1
ATOM 725 C C . ALA A 1 92 ? -12.883 -1.586 -7.324 1.00 93.25 92 ALA A C 1
ATOM 727 O O . ALA A 1 92 ? -13.036 -0.573 -8.010 1.00 93.25 92 ALA A O 1
ATOM 728 N N . ALA A 1 93 ? -12.796 -1.517 -5.992 1.00 94.38 93 ALA A N 1
ATOM 729 C CA . ALA A 1 93 ? -12.798 -0.245 -5.277 1.00 94.38 93 ALA A CA 1
ATOM 730 C C . ALA A 1 93 ? -11.574 0.617 -5.629 1.00 94.38 93 ALA A C 1
ATOM 732 O O . ALA A 1 93 ? -11.725 1.814 -5.879 1.00 94.38 93 ALA A O 1
ATOM 733 N N . VAL A 1 94 ? -10.378 0.020 -5.699 1.00 93.19 94 VAL A N 1
ATOM 734 C CA . VAL A 1 94 ? -9.156 0.722 -6.128 1.00 93.19 94 VAL A CA 1
ATOM 735 C C . VAL A 1 94 ? -9.286 1.198 -7.576 1.00 93.19 94 VAL A C 1
ATOM 737 O O . VAL A 1 94 ? -9.065 2.378 -7.848 1.00 93.19 94 VAL A O 1
ATOM 740 N N . ASP A 1 95 ? -9.718 0.328 -8.490 1.00 93.12 95 ASP A N 1
ATOM 741 C CA . ASP A 1 95 ? -9.916 0.679 -9.902 1.00 93.12 95 ASP A CA 1
ATOM 742 C C . ASP A 1 95 ? -10.918 1.824 -10.064 1.00 93.12 95 ASP A C 1
ATOM 744 O O . ASP A 1 95 ? -10.706 2.732 -10.867 1.00 93.12 95 ASP A O 1
ATOM 748 N N . ARG A 1 96 ? -11.970 1.851 -9.238 1.00 94.12 96 ARG A N 1
ATOM 749 C CA . ARG A 1 96 ? -12.959 2.931 -9.229 1.00 94.12 96 ARG A CA 1
ATOM 750 C C . ARG A 1 96 ? -12.378 4.272 -8.779 1.00 94.12 96 ARG A C 1
ATOM 752 O O . ARG A 1 96 ? -12.734 5.291 -9.365 1.00 94.12 96 ARG A O 1
ATOM 759 N N . VAL A 1 97 ? -11.496 4.292 -7.777 1.00 92.00 97 VAL A N 1
ATOM 760 C CA . VAL A 1 97 ? -10.828 5.527 -7.313 1.00 92.00 97 VAL A CA 1
ATOM 761 C C . VAL A 1 97 ? -9.959 6.133 -8.420 1.00 92.00 97 VAL A C 1
ATOM 763 O O . VAL A 1 97 ? -9.924 7.351 -8.580 1.00 92.00 97 VAL A O 1
ATOM 766 N N . PHE A 1 98 ? -9.303 5.2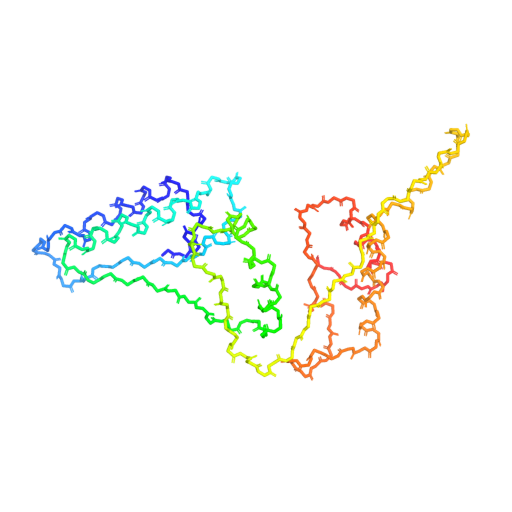93 -9.220 1.00 91.81 98 PHE A N 1
ATOM 767 C CA . PHE A 1 98 ? -8.396 5.714 -10.293 1.00 91.81 98 PHE A CA 1
ATOM 768 C C . PHE A 1 98 ? -9.017 5.645 -11.700 1.00 91.81 98 PHE A C 1
ATOM 770 O O . PHE A 1 98 ? -8.305 5.749 -12.702 1.00 91.81 98 PHE A O 1
ATOM 777 N N . ALA A 1 99 ? -10.339 5.487 -11.805 1.00 92.00 99 ALA A N 1
ATOM 778 C CA . ALA A 1 99 ? -11.037 5.453 -13.089 1.00 92.00 99 ALA A CA 1
ATOM 779 C C . ALA A 1 99 ? -10.975 6.812 -13.805 1.00 92.00 99 ALA A C 1
ATOM 781 O O . ALA A 1 99 ? -10.902 6.872 -15.035 1.00 92.00 99 ALA A O 1
ATOM 782 N N . GLU A 1 100 ? -10.971 7.906 -13.037 1.00 90.62 100 GLU A N 1
ATOM 783 C CA . GLU A 1 100 ? -10.848 9.257 -13.572 1.00 90.62 100 GLU A CA 1
ATOM 784 C C . GLU A 1 100 ? -9.422 9.505 -14.108 1.00 90.62 100 GLU A C 1
ATOM 786 O O . GLU A 1 100 ? -8.451 9.389 -13.352 1.00 90.62 100 GLU A O 1
ATOM 791 N N . PRO A 1 101 ? -9.256 9.923 -15.380 1.00 87.50 101 PRO A N 1
ATOM 792 C CA . PRO A 1 101 ? -7.935 10.172 -15.960 1.00 87.50 101 PRO A CA 1
ATOM 793 C C . PRO A 1 101 ? -7.101 11.209 -15.194 1.00 87.50 101 PRO A C 1
ATOM 795 O O . PRO A 1 101 ? -5.879 11.087 -15.128 1.00 87.50 101 PRO A O 1
ATOM 798 N N . GLY A 1 102 ? -7.747 12.223 -14.605 1.00 88.56 102 GLY A N 1
ATOM 799 C CA . GLY A 1 102 ? -7.079 13.246 -13.798 1.00 88.56 102 GLY A CA 1
ATOM 800 C C . GLY A 1 102 ? -6.369 12.656 -12.580 1.00 88.56 102 GLY A C 1
ATOM 801 O O . GLY A 1 102 ? -5.203 12.966 -12.345 1.00 88.56 102 GLY A O 1
ATOM 802 N N . VAL A 1 103 ? -7.048 11.752 -11.870 1.00 87.06 103 VAL A N 1
ATOM 803 C CA . VAL A 1 103 ? -6.516 11.047 -10.697 1.00 87.06 103 VAL A CA 1
A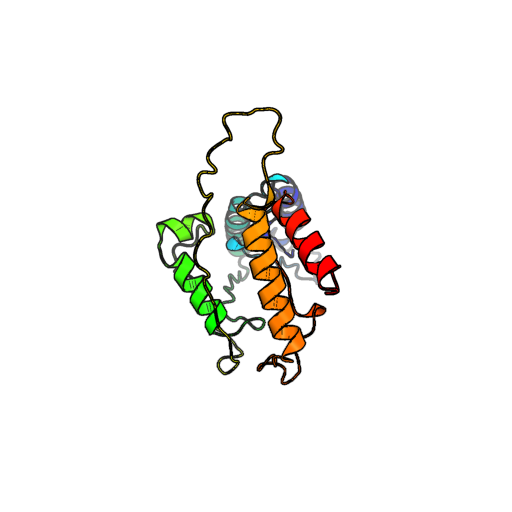TOM 804 C C . VAL A 1 103 ? -5.490 9.989 -11.114 1.00 87.06 103 VAL A C 1
ATOM 806 O O . VAL A 1 103 ? -4.422 9.901 -10.510 1.00 87.06 103 VAL A O 1
ATOM 809 N N . ARG A 1 104 ? -5.756 9.229 -12.188 1.00 88.06 104 ARG A N 1
ATOM 810 C CA . ARG A 1 104 ? -4.855 8.170 -12.684 1.00 88.06 104 ARG A CA 1
ATOM 811 C C . ARG A 1 104 ? -3.470 8.687 -13.062 1.00 88.06 104 ARG A C 1
ATOM 813 O O . ARG A 1 104 ? -2.473 8.044 -12.739 1.00 88.06 104 ARG A O 1
ATOM 820 N N . ARG A 1 105 ? -3.396 9.871 -13.679 1.00 83.44 105 ARG A N 1
ATOM 821 C CA . ARG A 1 105 ? -2.113 10.515 -14.014 1.00 83.44 105 ARG A CA 1
ATOM 822 C C . ARG A 1 105 ? -1.231 10.791 -12.797 1.00 83.44 105 ARG A C 1
ATOM 824 O O . ARG A 1 105 ? -0.035 10.976 -12.967 1.00 83.44 105 ARG A O 1
ATOM 831 N N . GLY A 1 106 ? -1.796 10.822 -11.589 1.00 81.50 106 GLY A N 1
ATOM 832 C CA . GLY A 1 106 ? -1.024 10.976 -10.357 1.00 81.50 106 GLY A CA 1
ATOM 833 C C . GLY A 1 106 ? -0.206 9.742 -9.965 1.00 81.50 106 GLY A C 1
ATOM 834 O O . GLY A 1 106 ? 0.659 9.867 -9.105 1.00 81.50 106 GLY A O 1
ATOM 835 N N . ILE A 1 107 ? -0.476 8.573 -10.558 1.00 80.62 107 ILE A N 1
ATOM 836 C CA . ILE A 1 107 ? 0.188 7.307 -10.202 1.00 80.62 107 ILE A CA 1
ATOM 837 C C . ILE A 1 107 ? 0.795 6.561 -11.394 1.00 80.62 107 ILE A C 1
ATOM 839 O O . ILE A 1 107 ? 1.597 5.660 -11.193 1.00 80.62 107 ILE A O 1
ATOM 843 N N . SER A 1 108 ? 0.417 6.870 -12.635 1.00 80.75 108 SER A N 1
ATOM 844 C CA . SER A 1 108 ? 0.980 6.188 -13.802 1.00 80.75 108 SER A CA 1
ATOM 845 C C . SER A 1 108 ? 0.960 7.066 -15.044 1.00 80.75 108 SER A C 1
ATOM 847 O O . SER A 1 108 ? 0.023 7.838 -15.260 1.00 80.75 108 SER A O 1
ATOM 849 N N . HIS A 1 109 ? 1.978 6.884 -15.884 1.00 76.25 109 HIS A N 1
ATOM 850 C CA . HIS A 1 109 ? 2.047 7.450 -17.230 1.00 76.25 109 HIS A CA 1
ATOM 851 C C . HIS A 1 109 ? 1.376 6.556 -18.282 1.00 76.25 109 HIS A C 1
ATOM 853 O O . HIS A 1 109 ? 1.278 6.948 -19.446 1.00 76.25 109 HIS A O 1
ATOM 859 N N . ASP A 1 110 ? 0.902 5.369 -17.892 1.00 79.12 110 ASP A N 1
ATOM 860 C CA . ASP A 1 110 ? 0.192 4.458 -18.779 1.00 79.12 110 ASP A CA 1
ATOM 861 C C . ASP A 1 110 ? -1.177 5.051 -19.174 1.00 79.12 110 ASP A C 1
ATOM 863 O O . ASP A 1 110 ? -1.991 5.388 -18.300 1.00 79.12 110 ASP A O 1
ATOM 867 N N . PRO A 1 111 ? -1.458 5.220 -20.481 1.00 74.56 111 PRO A N 1
ATOM 868 C CA . PRO A 1 111 ? -2.752 5.712 -20.932 1.00 74.56 111 PRO A CA 1
ATOM 869 C C . PRO A 1 111 ? -3.874 4.694 -20.705 1.00 74.56 111 PRO A C 1
ATOM 871 O O . PRO A 1 111 ? -5.035 5.110 -20.629 1.00 74.56 111 PRO A O 1
ATOM 874 N N . ASP A 1 112 ? -3.561 3.402 -20.577 1.00 81.62 112 ASP A N 1
ATOM 875 C CA . ASP A 1 112 ? -4.563 2.355 -20.408 1.00 81.62 112 ASP A CA 1
ATOM 876 C C . ASP A 1 112 ? -5.286 2.486 -19.050 1.00 81.62 112 ASP A C 1
ATOM 878 O O . ASP A 1 112 ? -4.679 2.844 -18.034 1.00 81.62 112 ASP A O 1
ATOM 882 N N . PRO A 1 113 ? -6.600 2.206 -18.985 1.00 80.62 113 PRO A N 1
ATOM 883 C CA . PRO A 1 113 ? -7.301 2.087 -17.714 1.00 80.62 113 PRO A CA 1
ATOM 884 C C . PRO A 1 113 ? -6.706 0.987 -16.832 1.00 80.62 113 PRO A C 1
ATOM 886 O O . PRO A 1 113 ? -6.298 -0.067 -17.321 1.00 80.62 113 PRO A O 1
ATOM 889 N N . LEU A 1 114 ? -6.721 1.210 -15.515 1.00 83.69 114 LEU A N 1
ATOM 890 C CA . LEU A 1 114 ? -6.406 0.152 -14.562 1.00 83.69 114 LEU A CA 1
ATOM 891 C C . LEU A 1 114 ? -7.508 -0.905 -14.607 1.00 83.69 114 LEU A C 1
ATOM 893 O O . LEU A 1 114 ? -8.695 -0.583 -14.593 1.00 83.69 114 LEU A O 1
ATOM 897 N N . SER A 1 115 ? -7.093 -2.163 -14.711 1.00 87.44 115 SER A N 1
ATOM 898 C CA . SER A 1 115 ? -7.981 -3.314 -14.628 1.00 87.44 115 SER A CA 1
ATOM 899 C C . SER A 1 115 ? -7.247 -4.428 -13.904 1.00 87.44 115 SER A C 1
ATOM 901 O O . SER A 1 115 ? -6.411 -5.130 -14.485 1.00 87.44 115 SER A O 1
ATOM 903 N N . HIS A 1 116 ? -7.540 -4.563 -12.616 1.00 91.69 116 HIS A N 1
ATOM 904 C CA . HIS A 1 116 ? -7.057 -5.675 -11.814 1.00 91.69 116 HIS A CA 1
ATOM 905 C C . HIS A 1 116 ? -8.076 -6.818 -11.854 1.00 91.69 116 HIS A C 1
ATOM 907 O O . HIS A 1 116 ? -9.283 -6.601 -11.858 1.00 91.69 116 HIS A O 1
ATOM 913 N N . LYS A 1 117 ? -7.587 -8.058 -11.890 1.00 91.81 117 LYS A N 1
ATOM 914 C CA . LYS A 1 117 ? -8.415 -9.272 -11.873 1.00 91.81 117 LYS A CA 1
ATOM 915 C C . LYS A 1 117 ? -8.069 -10.104 -10.654 1.00 91.81 117 LYS A C 1
ATOM 917 O O . LYS A 1 117 ? -6.912 -10.489 -10.495 1.00 91.81 117 LYS A O 1
ATOM 922 N N . ALA A 1 118 ? -9.036 -10.413 -9.801 1.00 92.06 118 ALA A N 1
ATOM 923 C CA . ALA A 1 118 ? -8.808 -11.347 -8.705 1.00 92.06 118 ALA A CA 1
ATOM 924 C C . ALA A 1 118 ? -8.766 -12.791 -9.225 1.00 92.06 118 ALA A C 1
ATOM 926 O O . ALA A 1 118 ? -9.671 -13.244 -9.919 1.00 92.06 118 ALA A O 1
ATOM 927 N N . ILE A 1 119 ? -7.738 -13.548 -8.830 1.00 91.19 119 ILE A N 1
ATOM 928 C CA . ILE A 1 119 ? -7.746 -15.018 -8.955 1.00 91.19 119 ILE A CA 1
ATOM 929 C C . ILE A 1 119 ? -8.793 -15.618 -8.009 1.00 91.19 119 ILE A C 1
ATOM 931 O O . ILE A 1 119 ? -9.422 -16.622 -8.320 1.00 91.19 119 ILE A O 1
ATOM 935 N N . ARG A 1 120 ? -8.978 -14.990 -6.842 1.00 83.94 120 ARG A N 1
ATOM 936 C CA . ARG A 1 120 ? -9.961 -15.370 -5.823 1.00 83.94 120 ARG A CA 1
ATOM 937 C C . ARG A 1 120 ? -11.300 -14.674 -6.091 1.00 83.94 120 ARG A C 1
ATOM 939 O O . ARG A 1 120 ? -11.763 -13.902 -5.259 1.00 83.94 120 ARG A O 1
ATOM 946 N N . ASN A 1 121 ? -11.865 -14.907 -7.269 1.00 73.31 121 ASN A N 1
ATOM 947 C CA . ASN A 1 121 ? -13.111 -14.296 -7.742 1.00 73.31 121 ASN A CA 1
ATOM 948 C C . ASN A 1 121 ? -14.304 -14.499 -6.787 1.00 73.31 121 ASN A C 1
ATOM 950 O O . ASN A 1 121 ? -15.113 -13.593 -6.650 1.00 73.31 121 ASN A O 1
ATOM 954 N N . ASP A 1 122 ? -14.365 -15.631 -6.083 1.00 81.44 122 ASP A N 1
ATOM 955 C CA . ASP A 1 122 ? -15.455 -15.933 -5.140 1.00 81.44 122 ASP A CA 1
ATOM 956 C C . ASP A 1 122 ? -15.093 -15.641 -3.670 1.00 81.44 122 ASP A C 1
ATOM 958 O O . ASP A 1 122 ? -15.831 -16.008 -2.753 1.00 81.44 122 ASP A O 1
ATOM 962 N N . ALA A 1 123 ? -13.926 -15.038 -3.402 1.00 85.75 123 ALA A N 1
ATOM 963 C CA . ALA A 1 123 ? -13.560 -14.687 -2.034 1.00 85.75 123 ALA A CA 1
ATOM 964 C C . ALA A 1 123 ? -14.291 -13.410 -1.606 1.00 85.75 123 ALA A C 1
ATOM 966 O O . ALA A 1 123 ? -14.146 -12.392 -2.281 1.00 85.75 123 ALA A O 1
ATOM 967 N N . PRO A 1 124 ? -14.990 -13.426 -0.462 1.00 88.00 124 PRO A N 1
ATOM 968 C CA . PRO A 1 124 ? -15.711 -12.255 0.001 1.00 88.00 124 PRO A CA 1
ATOM 969 C C . PRO A 1 124 ? -14.752 -11.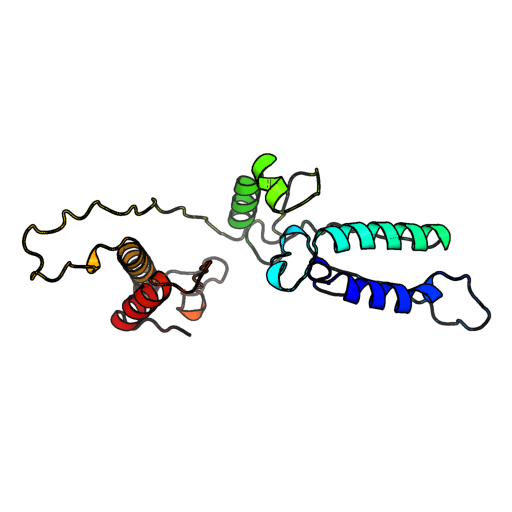132 0.396 1.00 88.00 124 PRO A C 1
ATOM 971 O O . PRO A 1 124 ? -13.705 -11.364 1.017 1.00 88.00 124 PRO A O 1
ATOM 974 N N . GLY A 1 125 ? -15.135 -9.904 0.068 1.00 89.19 125 GLY A N 1
ATOM 975 C CA . GLY A 1 125 ? -14.540 -8.691 0.594 1.00 89.19 125 GLY A CA 1
ATOM 976 C C . GLY A 1 125 ? -15.537 -7.543 0.576 1.00 89.19 125 GLY A C 1
ATOM 977 O O . GLY A 1 125 ? -16.620 -7.620 0.010 1.00 89.19 125 GLY A O 1
ATOM 978 N N . TYR A 1 126 ? -15.172 -6.454 1.233 1.00 91.19 126 TYR A N 1
ATOM 979 C CA . TYR A 1 126 ? -15.935 -5.219 1.173 1.00 91.19 126 TYR A CA 1
ATOM 980 C C . TYR A 1 126 ? -15.010 -4.040 1.440 1.00 91.19 126 TYR A C 1
ATOM 982 O O . TYR A 1 126 ? -13.947 -4.177 2.051 1.00 91.19 126 TYR A O 1
ATOM 990 N N . VAL A 1 127 ? -15.428 -2.871 0.966 1.00 95.00 127 VAL A N 1
ATOM 991 C CA . VAL A 1 127 ? -14.766 -1.600 1.238 1.00 95.00 127 VAL A CA 1
ATOM 992 C C . VAL A 1 127 ? -15.792 -0.666 1.846 1.00 95.00 127 VAL A C 1
ATOM 994 O O . VAL A 1 127 ? -16.838 -0.403 1.256 1.00 95.00 127 VAL A O 1
ATOM 997 N N . GLU A 1 128 ? -15.483 -0.173 3.037 1.00 94.62 128 GLU A N 1
ATOM 998 C CA . GLU A 1 128 ? -16.317 0.774 3.760 1.00 94.62 128 GLU A CA 1
ATOM 999 C C . GLU A 1 128 ? -15.648 2.150 3.768 1.00 94.62 128 GLU A C 1
ATOM 1001 O O . GLU A 1 128 ? -14.442 2.271 3.994 1.00 94.62 128 GLU A O 1
ATOM 1006 N N . VAL A 1 129 ? -16.438 3.195 3.523 1.00 93.81 129 VAL A N 1
ATOM 1007 C CA . VAL A 1 129 ? -15.992 4.587 3.606 1.00 93.81 129 VAL A CA 1
ATOM 1008 C C . VAL A 1 129 ? -16.746 5.256 4.745 1.00 93.81 129 VAL A C 1
ATOM 1010 O O . VAL A 1 129 ? -17.959 5.446 4.669 1.00 93.81 129 VAL A O 1
ATOM 1013 N N . TRP A 1 130 ? -16.026 5.621 5.803 1.00 94.00 130 TRP A N 1
ATOM 1014 C CA . TRP A 1 130 ? -16.611 6.339 6.932 1.00 94.00 130 TRP A CA 1
ATOM 1015 C C . TRP A 1 130 ? -16.781 7.832 6.631 1.00 94.00 130 TRP A C 1
ATOM 1017 O O . TRP A 1 130 ? -15.954 8.414 5.921 1.00 94.00 130 TRP A O 1
ATOM 1027 N N . PRO A 1 131 ? -17.817 8.485 7.190 1.00 91.19 131 PRO A N 1
ATOM 1028 C CA . PRO A 1 131 ? -17.979 9.929 7.086 1.00 91.19 131 PRO A CA 1
ATOM 1029 C C . PRO A 1 131 ? -16.749 10.685 7.600 1.00 91.19 131 PRO A C 1
ATOM 1031 O O . PRO A 1 131 ? -16.146 10.319 8.611 1.00 91.19 131 PRO A O 1
ATOM 1034 N N . SER A 1 132 ? -16.398 11.779 6.923 1.00 88.44 132 SER A N 1
ATOM 1035 C CA . SER A 1 132 ? -15.291 12.635 7.348 1.00 88.44 132 SER A CA 1
ATOM 1036 C C . SER A 1 132 ? -15.597 13.302 8.691 1.00 88.44 132 SER A C 1
ATOM 1038 O O . SER A 1 132 ? -16.646 13.923 8.863 1.00 88.44 132 SER A O 1
ATOM 1040 N N . VAL A 1 133 ? -14.648 13.236 9.625 1.00 84.81 133 VAL A N 1
ATOM 1041 C CA . VAL A 1 133 ? -14.727 13.931 10.917 1.00 84.81 133 VAL A CA 1
ATOM 1042 C C . VAL A 1 133 ? -14.014 15.278 10.796 1.00 84.81 133 VAL A C 1
ATOM 1044 O O . VAL A 1 133 ? -12.786 15.339 10.748 1.00 84.81 133 VAL A O 1
ATOM 1047 N N . GLY A 1 134 ? -14.788 16.361 10.712 1.00 74.38 134 GLY A N 1
ATOM 1048 C CA . GLY A 1 134 ? -14.267 17.731 10.662 1.00 74.38 134 GLY A CA 1
ATOM 1049 C C . GLY A 1 134 ? -13.847 18.270 12.033 1.00 74.38 134 GLY A C 1
ATOM 1050 O O . GLY A 1 134 ? -14.261 17.755 13.073 1.00 74.38 134 GLY A O 1
ATOM 1051 N N . ALA A 1 135 ? -13.032 19.330 12.030 1.00 65.94 135 ALA A N 1
ATOM 1052 C CA . ALA A 1 135 ? -12.832 20.164 13.212 1.00 65.94 135 ALA A CA 1
ATOM 1053 C C . ALA A 1 135 ? -14.139 20.889 13.525 1.00 65.94 135 ALA A C 1
ATOM 1055 O O . ALA A 1 135 ? -14.597 21.708 12.733 1.00 65.94 135 ALA A O 1
ATOM 1056 N N . GLU A 1 136 ? -14.749 20.568 14.663 1.00 61.53 136 GLU A N 1
ATOM 1057 C CA . GLU A 1 136 ? -15.763 21.447 15.235 1.00 61.53 136 GLU A CA 1
ATOM 1058 C C . GLU A 1 136 ? -15.054 22.741 15.644 1.00 61.53 136 GLU A C 1
ATOM 1060 O O . GLU A 1 136 ? -13.967 22.692 16.227 1.00 61.53 136 GLU A O 1
ATOM 1065 N N . MET A 1 137 ? -15.629 23.895 15.291 1.00 50.00 137 MET A N 1
ATOM 1066 C CA . MET A 1 137 ? -15.180 25.167 15.851 1.00 50.00 137 MET A CA 1
ATOM 1067 C C . MET A 1 137 ? -15.417 25.087 17.356 1.00 50.00 137 MET A C 1
ATOM 1069 O O . MET A 1 137 ? -16.556 25.108 17.811 1.00 50.00 137 MET A O 1
ATOM 1073 N N . VAL A 1 138 ? -14.342 24.907 18.115 1.00 55.94 138 VAL A N 1
ATOM 1074 C CA . VAL A 1 138 ? -14.392 25.016 19.567 1.00 55.94 138 VAL A CA 1
ATOM 1075 C C . VAL A 1 138 ? -14.417 26.510 19.854 1.00 55.94 138 VAL A C 1
ATOM 1077 O O . VAL A 1 138 ? -13.458 27.197 19.507 1.00 55.94 138 VAL A O 1
ATOM 1080 N N . GLU A 1 139 ? -15.511 27.019 20.424 1.00 50.75 139 GLU A N 1
ATOM 1081 C CA . GLU A 1 139 ? -15.512 28.370 20.986 1.00 50.75 139 GLU A CA 1
ATOM 1082 C C . GLU A 1 139 ? -14.412 28.430 22.049 1.00 50.75 139 GLU A C 1
ATOM 1084 O O . GLU A 1 139 ? -14.406 27.643 23.002 1.00 50.75 139 GLU A O 1
ATOM 1089 N N . GLU A 1 140 ? -13.427 29.304 21.840 1.00 49.22 140 GLU A N 1
ATOM 1090 C CA . GLU A 1 140 ? -12.413 29.552 22.855 1.00 49.22 140 GLU A CA 1
ATOM 1091 C C . GLU A 1 140 ? -13.100 30.225 24.050 1.00 49.22 140 GLU A C 1
ATOM 1093 O O . GLU A 1 140 ? -13.841 31.191 23.855 1.00 49.22 140 GLU A O 1
ATOM 1098 N N . PRO A 1 141 ? -12.922 29.714 25.280 1.00 56.53 141 PRO A N 1
ATOM 10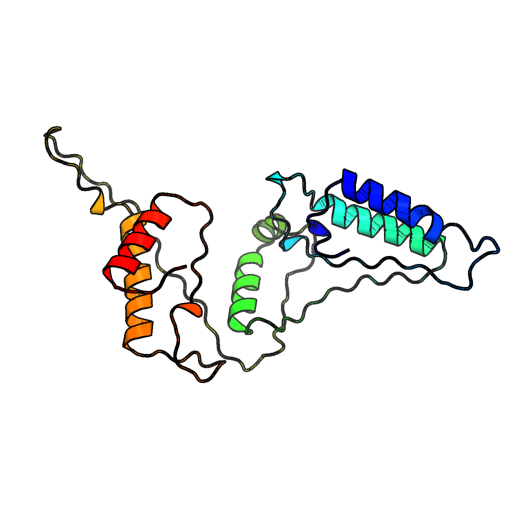99 C CA . PRO A 1 141 ? -13.490 30.365 26.449 1.00 56.53 141 PRO A CA 1
ATOM 1100 C C . PRO A 1 141 ? -12.887 31.768 26.606 1.00 56.53 141 PRO A C 1
ATOM 1102 O O . PRO A 1 141 ? -11.675 31.932 26.482 1.00 56.53 141 PRO A O 1
ATOM 1105 N N . ASP A 1 142 ? -13.717 32.758 26.952 1.00 57.78 142 ASP A N 1
ATOM 1106 C CA . ASP A 1 142 ? -13.274 34.139 27.236 1.00 57.78 142 ASP A CA 1
ATOM 1107 C C . ASP A 1 142 ? -12.211 34.210 28.357 1.00 57.78 142 ASP A C 1
ATOM 1109 O O . ASP A 1 1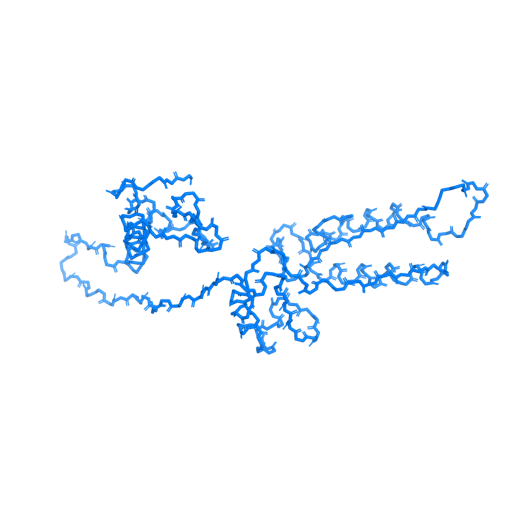42 ? -11.448 35.172 28.458 1.00 57.78 142 ASP A O 1
ATOM 1113 N N . ASP A 1 143 ? -12.143 33.182 29.210 1.00 68.44 143 ASP A N 1
ATOM 1114 C CA . ASP A 1 143 ? -11.161 33.047 30.282 1.00 68.44 143 ASP A CA 1
ATOM 1115 C C . ASP A 1 143 ? -9.967 32.173 29.856 1.00 68.44 143 ASP A C 1
ATOM 1117 O O . ASP A 1 143 ? -10.026 30.940 29.835 1.00 68.44 143 ASP A O 1
ATOM 1121 N N . TRP A 1 144 ? -8.846 32.841 29.578 1.00 59.03 144 TRP A N 1
ATOM 1122 C CA . TRP A 1 144 ? -7.560 32.258 29.178 1.00 59.03 144 TRP A CA 1
ATOM 1123 C C . TRP A 1 144 ? -6.897 31.365 30.244 1.00 59.03 144 TRP A C 1
ATOM 1125 O O . TRP A 1 144 ? -5.895 30.709 29.951 1.00 59.03 144 TRP A O 1
ATOM 1135 N N . THR A 1 145 ? -7.414 31.337 31.477 1.00 65.44 145 THR A N 1
ATOM 1136 C CA . THR A 1 145 ? -6.905 30.470 32.553 1.00 65.44 145 THR A CA 1
ATOM 1137 C C . THR A 1 145 ? -7.561 29.089 32.574 1.00 65.44 145 THR A C 1
ATOM 1139 O O . THR A 1 145 ? -7.056 28.173 33.233 1.00 65.44 145 THR A O 1
ATOM 1142 N N . LEU A 1 146 ? -8.656 28.903 31.827 1.00 55.44 146 LEU A N 1
ATOM 1143 C CA . LEU A 1 146 ? -9.337 27.621 31.722 1.00 55.44 146 LEU A CA 1
ATOM 1144 C C . LEU A 1 146 ? -8.584 26.688 30.759 1.00 55.44 146 LEU A C 1
ATOM 1146 O O . LEU A 1 146 ? -8.245 27.079 29.640 1.00 55.44 146 LEU A O 1
ATOM 1150 N N . PRO A 1 147 ? -8.327 25.425 31.147 1.00 51.38 147 PRO A N 1
ATOM 1151 C CA . PRO A 1 147 ? -7.699 24.466 30.252 1.00 51.38 147 PRO A CA 1
ATOM 1152 C C . PRO A 1 147 ? -8.603 24.207 29.041 1.00 51.38 147 PRO A C 1
ATOM 1154 O O . PRO A 1 147 ? -9.702 23.665 29.173 1.00 51.38 147 PRO A O 1
ATOM 1157 N N . VAL A 1 148 ? -8.125 24.551 27.842 1.00 53.94 148 VAL A N 1
ATOM 1158 C CA . VAL A 1 148 ? -8.821 24.227 26.592 1.00 53.94 148 VAL A CA 1
ATOM 1159 C C . VAL A 1 148 ? -8.835 22.710 26.426 1.00 53.94 148 VAL A C 1
ATOM 1161 O O . VAL A 1 148 ? -7.793 22.048 26.368 1.00 53.94 148 VAL A O 1
ATOM 1164 N N . ASN A 1 149 ? -10.031 22.130 26.374 1.00 53.78 149 ASN A N 1
ATOM 1165 C CA . ASN A 1 149 ? -10.196 20.689 26.296 1.00 53.78 149 ASN A CA 1
ATOM 1166 C C . ASN A 1 149 ? -9.841 20.186 24.887 1.00 53.78 149 ASN A C 1
ATOM 1168 O O . ASN A 1 149 ? -10.690 20.087 24.008 1.00 53.78 149 ASN A O 1
ATOM 1172 N N . HIS A 1 150 ? -8.576 19.822 24.663 1.00 52.69 150 HIS A N 1
ATOM 1173 C CA . HIS A 1 150 ? -8.120 19.223 23.401 1.00 52.69 150 HIS A CA 1
ATOM 1174 C C . HIS A 1 150 ? -8.719 17.827 23.111 1.00 52.69 150 HIS A C 1
ATOM 1176 O O . HIS A 1 150 ? -8.397 17.233 22.078 1.00 52.69 150 HIS A O 1
ATOM 1182 N N . ALA A 1 151 ? -9.587 17.284 23.978 1.00 51.09 151 ALA A N 1
ATOM 1183 C CA . ALA A 1 151 ? -10.307 16.030 23.732 1.00 51.09 151 ALA A CA 1
ATOM 1184 C C . ALA A 1 151 ? -11.282 16.102 22.538 1.00 51.09 151 ALA A C 1
ATOM 1186 O O . ALA A 1 151 ? -11.706 15.062 22.040 1.00 51.09 151 ALA A O 1
ATOM 1187 N N . SER A 1 152 ? -11.602 17.302 22.044 1.00 60.12 152 SER A N 1
ATOM 1188 C CA . SER A 1 152 ? -12.450 17.538 20.866 1.00 60.12 152 SER A CA 1
ATOM 1189 C C . SER A 1 152 ? -11.693 17.537 19.530 1.00 60.12 152 SER A C 1
ATOM 1191 O O . SER A 1 152 ? -12.313 17.665 18.473 1.00 60.12 152 SER A O 1
ATOM 1193 N N . ALA A 1 153 ? -10.363 17.370 19.532 1.00 77.00 153 ALA A N 1
ATOM 1194 C CA . ALA A 1 153 ? -9.590 17.371 18.294 1.00 77.00 153 ALA A CA 1
ATOM 1195 C C . ALA A 1 153 ? -10.046 16.229 17.356 1.00 77.00 153 ALA A C 1
ATOM 1197 O O . ALA A 1 153 ? -10.141 15.079 17.803 1.00 77.00 153 ALA A O 1
ATOM 1198 N N . PRO A 1 154 ? -10.247 16.482 16.046 1.00 84.94 154 PRO A N 1
ATOM 1199 C CA . PRO A 1 154 ? -10.703 15.465 15.090 1.00 84.94 154 PRO A CA 1
ATOM 1200 C C . PRO A 1 154 ? -9.874 14.185 15.118 1.00 84.94 154 PRO A C 1
ATOM 1202 O O . PRO A 1 154 ? -10.419 13.088 15.103 1.00 84.94 154 PRO A O 1
ATOM 1205 N N . ALA A 1 155 ? -8.554 14.320 15.256 1.00 86.94 155 ALA A N 1
ATOM 1206 C CA . ALA A 1 155 ? -7.639 13.189 15.353 1.00 86.94 155 ALA A CA 1
ATOM 1207 C C . ALA A 1 155 ? -7.958 12.259 16.539 1.00 86.94 155 ALA A C 1
ATOM 1209 O O . ALA A 1 155 ? -7.873 11.043 16.401 1.00 86.94 155 ALA A O 1
ATOM 1210 N N . VAL A 1 156 ? -8.354 12.809 17.693 1.00 89.19 156 VAL A N 1
ATOM 1211 C CA . VAL A 1 156 ? -8.735 12.014 18.871 1.00 89.19 156 VAL A CA 1
ATOM 1212 C C . VAL A 1 156 ? -10.065 11.308 18.624 1.00 89.19 156 VAL A C 1
ATOM 1214 O O . VAL A 1 156 ? -10.185 10.123 18.917 1.00 89.19 156 VAL A O 1
ATOM 1217 N N . ARG A 1 157 ? -11.039 11.992 18.015 1.00 90.00 157 ARG A N 1
ATOM 1218 C CA . ARG A 1 157 ? -12.346 11.406 17.677 1.00 90.00 157 ARG A CA 1
ATOM 1219 C C . ARG A 1 157 ? -12.227 10.253 16.686 1.00 90.00 157 ARG A C 1
ATOM 1221 O O . ARG A 1 157 ? -12.801 9.194 16.919 1.00 90.00 157 ARG A O 1
ATOM 1228 N N . VAL A 1 158 ? -11.456 10.435 15.612 1.00 92.31 158 VAL A N 1
ATOM 1229 C CA . VAL A 1 158 ? -11.197 9.367 14.634 1.00 92.31 158 VAL A CA 1
ATOM 1230 C C . VAL A 1 158 ? -10.471 8.204 15.311 1.00 92.31 158 VAL A C 1
ATOM 1232 O O . VAL A 1 158 ? -10.844 7.055 15.104 1.00 92.31 158 VAL A O 1
ATOM 1235 N N . ALA A 1 159 ? -9.483 8.481 16.168 1.00 93.88 159 ALA A N 1
ATOM 1236 C CA . ALA A 1 159 ? -8.762 7.446 16.906 1.00 93.88 159 ALA A CA 1
ATOM 1237 C C . ALA A 1 159 ? -9.680 6.624 17.828 1.00 93.88 159 ALA A C 1
ATOM 1239 O O . ALA A 1 159 ? -9.613 5.396 17.821 1.00 93.88 159 ALA A O 1
ATOM 1240 N N . GLU A 1 160 ? -10.558 7.284 18.587 1.00 94.00 160 GLU A N 1
ATOM 1241 C CA . GLU A 1 160 ? -11.554 6.626 19.439 1.00 94.00 160 GLU A CA 1
ATOM 1242 C C . GLU A 1 160 ? -12.562 5.812 18.623 1.00 94.00 160 GLU A C 1
ATOM 1244 O O . GLU A 1 160 ? -12.922 4.704 19.026 1.00 94.00 160 GLU A O 1
ATOM 1249 N N . HIS A 1 161 ? -12.992 6.326 17.467 1.00 94.94 161 HIS A N 1
ATOM 1250 C CA . HIS A 1 161 ? -13.894 5.612 16.570 1.00 94.94 161 HIS A CA 1
ATOM 1251 C C . HIS A 1 161 ? -13.239 4.334 16.025 1.00 94.94 161 HIS A C 1
ATOM 1253 O O . HIS A 1 161 ? -13.779 3.250 16.227 1.00 94.94 161 HIS A O 1
ATOM 1259 N N . VAL A 1 162 ? -12.022 4.433 15.470 1.00 95.88 162 VAL A N 1
ATOM 1260 C CA . VAL A 1 162 ? -11.232 3.279 14.998 1.00 95.88 162 VAL A CA 1
ATOM 1261 C C . VAL A 1 162 ? -11.043 2.249 16.115 1.00 95.88 162 VAL A C 1
ATOM 1263 O O . VAL A 1 162 ? -11.313 1.064 15.923 1.00 95.88 162 VAL A O 1
ATOM 1266 N N . ALA A 1 163 ? -10.611 2.682 17.303 1.00 97.19 163 ALA A N 1
ATOM 1267 C CA . ALA A 1 163 ? -10.363 1.780 18.424 1.00 97.19 163 ALA A CA 1
ATOM 1268 C C . ALA A 1 163 ? -11.646 1.104 18.936 1.00 97.19 163 ALA A C 1
ATOM 1270 O O . ALA A 1 163 ? -11.607 -0.053 19.358 1.00 97.19 163 ALA A O 1
ATOM 1271 N N . THR A 1 164 ? -12.782 1.803 18.890 1.00 96.94 164 THR A N 1
ATOM 1272 C CA . THR A 1 164 ? -14.093 1.248 19.255 1.00 96.94 164 THR A CA 1
ATOM 1273 C C . THR A 1 164 ? -14.546 0.203 18.244 1.00 96.94 164 THR A C 1
ATOM 1275 O O . THR A 1 164 ? -14.948 -0.886 18.649 1.00 96.94 164 THR A O 1
ATOM 1278 N N . THR A 1 165 ? -14.408 0.478 16.948 1.00 96.62 165 THR A N 1
ATOM 1279 C CA . THR A 1 165 ? -14.725 -0.489 15.892 1.00 96.62 165 THR A CA 1
ATOM 1280 C C . THR A 1 165 ? -13.883 -1.757 16.027 1.00 96.62 165 THR A C 1
ATOM 1282 O O . THR A 1 165 ? -14.432 -2.855 16.086 1.00 96.62 165 THR A O 1
ATOM 1285 N N . ILE A 1 166 ? -12.562 -1.616 16.190 1.00 96.75 166 ILE A N 1
ATOM 1286 C CA . ILE A 1 166 ? -11.657 -2.757 16.395 1.00 96.75 166 ILE A CA 1
ATOM 1287 C C . ILE A 1 166 ? -12.052 -3.556 17.642 1.00 96.75 166 ILE A C 1
ATOM 1289 O O . ILE A 1 166 ? -12.092 -4.787 17.608 1.00 96.75 166 ILE A O 1
ATOM 1293 N N . GLN A 1 167 ? -12.366 -2.875 18.749 1.00 97.50 167 GLN A N 1
ATOM 1294 C CA . GLN A 1 167 ? -12.803 -3.550 19.967 1.00 97.50 167 GLN A CA 1
ATOM 1295 C C . GLN A 1 167 ? -14.081 -4.362 19.734 1.00 97.50 167 GLN A C 1
ATOM 1297 O O . GLN A 1 167 ? -14.179 -5.485 20.228 1.00 97.50 167 GLN A O 1
ATOM 1302 N N . ASN A 1 168 ? -15.049 -3.804 19.005 1.00 97.06 168 ASN A N 1
ATOM 1303 C CA . ASN A 1 168 ? -16.310 -4.476 18.715 1.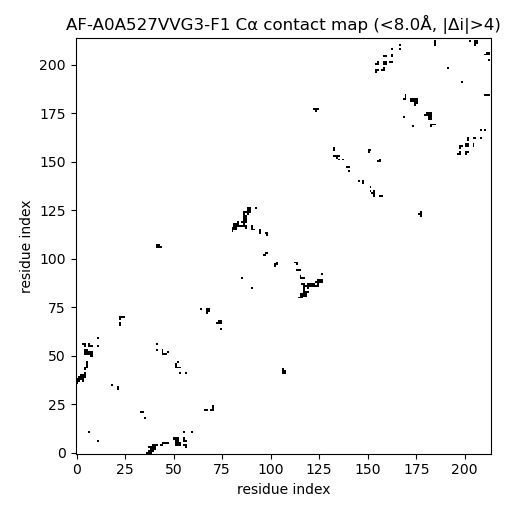00 97.06 168 ASN A CA 1
ATOM 1304 C C . ASN A 1 168 ? -16.079 -5.739 17.886 1.00 97.06 168 ASN A C 1
ATOM 1306 O O . ASN A 1 168 ? -16.560 -6.797 18.288 1.00 97.06 168 ASN A O 1
ATOM 1310 N N . TRP A 1 169 ? -15.260 -5.666 16.833 1.00 95.94 169 TRP A N 1
ATOM 1311 C CA . TRP A 1 169 ? -14.913 -6.837 16.024 1.00 95.94 169 TRP A CA 1
ATOM 1312 C C . TRP A 1 169 ? -14.269 -7.953 16.853 1.00 95.94 169 TRP A C 1
ATOM 1314 O O . TRP A 1 169 ? -14.660 -9.118 16.762 1.00 95.94 169 TRP A O 1
ATOM 1324 N N . LEU A 1 170 ? -13.321 -7.596 17.724 1.00 95.88 170 LEU A N 1
ATOM 1325 C CA . LEU A 1 170 ? -12.639 -8.560 18.591 1.00 95.88 170 LEU A CA 1
ATOM 1326 C C . LEU A 1 170 ? -13.578 -9.170 19.642 1.00 95.88 170 LEU A C 1
ATOM 1328 O O . LEU A 1 170 ? -13.514 -10.372 19.894 1.00 95.88 170 LEU A O 1
ATOM 1332 N N . LYS A 1 171 ? -14.455 -8.363 20.256 1.00 95.94 171 LYS A N 1
ATOM 1333 C CA . LYS A 1 171 ? -15.403 -8.825 21.285 1.00 95.94 171 LYS A CA 1
ATOM 1334 C C . LYS A 1 171 ? -16.504 -9.710 20.712 1.00 95.94 171 LYS A C 1
ATOM 1336 O O . LYS A 1 171 ? -16.860 -10.705 21.336 1.00 95.94 171 LYS A O 1
ATOM 1341 N N . GLN A 1 172 ? -17.044 -9.344 19.553 1.00 95.06 172 GLN A N 1
ATOM 1342 C CA . GLN A 1 172 ? -18.084 -10.118 18.870 1.00 95.06 172 GLN A CA 1
ATOM 1343 C C . GLN A 1 172 ? -17.511 -11.395 18.244 1.00 95.06 172 GLN A C 1
ATOM 1345 O O . GLN A 1 172 ? -18.238 -12.361 18.027 1.00 95.06 172 GLN A O 1
ATOM 1350 N N . GLY A 1 173 ? -16.191 -11.443 18.043 1.00 92.25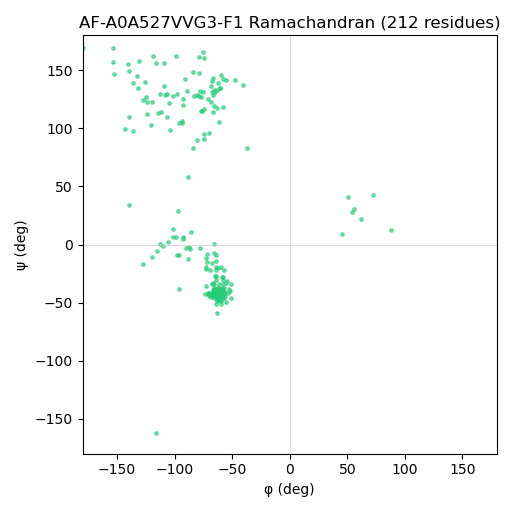 173 GLY A N 1
ATOM 1351 C CA . GLY A 1 173 ? -15.520 -12.590 17.453 1.00 92.25 173 GLY A CA 1
ATOM 1352 C C . GLY A 1 173 ? -15.815 -12.698 15.965 1.00 92.25 173 GLY A C 1
ATOM 1353 O O . GLY A 1 173 ? -16.059 -13.807 15.489 1.00 92.25 173 GLY A O 1
ATOM 1354 N N . GLU A 1 174 ? -15.787 -11.553 15.276 1.00 93.69 174 GLU A N 1
ATOM 1355 C CA . GLU A 1 174 ? -15.979 -11.452 13.830 1.00 93.69 174 GLU A CA 1
ATOM 1356 C C . GLU A 1 174 ? -15.132 -12.475 13.083 1.00 93.69 174 GLU A C 1
ATOM 1358 O O . GLU A 1 174 ? -13.989 -12.761 13.459 1.00 93.69 174 GLU A O 1
ATOM 1363 N N . VAL A 1 175 ? -15.692 -13.043 12.022 1.00 93.38 175 VAL A N 1
ATOM 1364 C CA . VAL A 1 175 ? -15.031 -14.085 11.239 1.00 93.38 175 VAL A CA 1
ATOM 1365 C C . VAL A 1 175 ? -14.456 -13.462 9.981 1.00 93.38 175 VAL A C 1
ATOM 1367 O O . VAL A 1 175 ? -15.155 -12.817 9.209 1.00 93.38 175 VAL A O 1
ATOM 1370 N N . ILE A 1 176 ? -13.171 -13.706 9.736 1.00 91.31 176 ILE A N 1
ATOM 1371 C CA . ILE A 1 176 ? -12.566 -13.401 8.443 1.00 91.31 176 ILE A CA 1
ATOM 1372 C C . ILE A 1 176 ? -13.068 -14.468 7.476 1.00 91.31 176 ILE A C 1
ATOM 1374 O O . ILE A 1 176 ? -12.502 -15.562 7.420 1.00 91.31 176 ILE A O 1
ATOM 1378 N N . GLU A 1 177 ? -14.137 -14.167 6.744 1.00 85.75 177 GLU A N 1
ATOM 1379 C CA . GLU A 1 177 ? -14.851 -15.123 5.890 1.00 85.75 177 GLU A CA 1
ATOM 1380 C C . GLU A 1 177 ? -13.904 -15.868 4.940 1.00 85.75 177 GLU A C 1
ATOM 1382 O O . GLU A 1 177 ? -13.878 -17.097 4.913 1.00 85.75 177 GLU A O 1
ATOM 1387 N N . GLY A 1 178 ? -12.996 -15.143 4.276 1.00 83.25 178 GLY A N 1
ATOM 1388 C CA . GLY A 1 178 ? -12.000 -15.728 3.374 1.00 83.25 178 GLY A CA 1
ATOM 1389 C C . GLY A 1 178 ? -10.945 -16.637 4.030 1.00 83.25 178 GLY A C 1
ATOM 1390 O O . GLY A 1 178 ? -10.144 -17.223 3.303 1.00 83.25 178 GLY A O 1
ATOM 1391 N N . LYS A 1 179 ? -10.896 -16.735 5.368 1.00 86.06 179 LYS A N 1
ATOM 1392 C CA . LYS A 1 179 ? -10.047 -17.672 6.135 1.00 86.06 179 LYS A CA 1
ATOM 1393 C C . LYS A 1 179 ? -10.858 -18.641 7.011 1.00 86.06 179 LYS A C 1
ATOM 1395 O O . LYS A 1 179 ? -10.265 -19.553 7.580 1.00 86.06 179 LYS A O 1
ATOM 1400 N N . GLY A 1 180 ? -12.164 -18.425 7.183 1.00 89.69 180 GLY A N 1
ATOM 1401 C CA . GLY A 1 180 ? -13.028 -19.239 8.045 1.00 89.69 180 GLY A CA 1
ATOM 1402 C C . GLY A 1 180 ? -12.645 -19.239 9.531 1.00 89.69 180 GLY A C 1
ATOM 1403 O O . GLY A 1 180 ? -12.993 -20.172 10.250 1.00 89.69 180 GLY A O 1
ATOM 1404 N N . ARG A 1 181 ? -11.907 -18.227 10.011 1.00 94.38 181 ARG A N 1
ATOM 1405 C CA . ARG A 1 181 ? -11.497 -18.123 11.421 1.00 94.38 181 ARG A CA 1
ATOM 1406 C C . ARG A 1 181 ? -11.794 -16.753 12.008 1.00 94.38 181 ARG A C 1
ATOM 1408 O O . ARG A 1 181 ? -11.857 -15.764 11.281 1.00 94.38 181 ARG A O 1
ATOM 1415 N N . LYS A 1 182 ? -11.896 -16.701 13.338 1.00 95.75 182 LYS A N 1
ATOM 1416 C CA . LYS A 1 182 ? -12.063 -15.448 14.079 1.00 95.75 182 LYS A CA 1
ATOM 1417 C C . LYS A 1 182 ? -10.914 -14.477 13.799 1.00 95.75 182 LYS A C 1
ATOM 1419 O O . LYS A 1 182 ? -9.752 -14.886 13.663 1.00 95.75 182 LYS A O 1
ATOM 1424 N N . LEU A 1 183 ? -11.270 -13.203 13.721 1.00 95.31 183 LEU A N 1
ATOM 1425 C CA . LEU A 1 183 ? -10.376 -12.069 13.585 1.00 95.31 183 LEU A CA 1
ATOM 1426 C C . LEU A 1 183 ? -9.561 -11.896 14.867 1.00 95.31 183 LEU A C 1
ATOM 1428 O O . LEU A 1 183 ? -10.074 -11.996 15.981 1.00 95.31 183 LEU A O 1
ATOM 1432 N N . THR A 1 184 ? -8.267 -11.647 14.700 1.00 95.12 184 THR A N 1
ATOM 1433 C CA . THR A 1 184 ? -7.350 -11.344 15.801 1.00 95.12 184 THR A CA 1
ATOM 1434 C C . THR A 1 184 ? -6.755 -9.956 15.604 1.00 95.12 184 THR A C 1
ATOM 1436 O O . THR A 1 184 ? -6.765 -9.430 14.493 1.00 95.12 184 THR A O 1
ATOM 1439 N N . ALA A 1 185 ? -6.194 -9.359 16.659 1.00 94.88 185 ALA A N 1
ATOM 1440 C CA . ALA A 1 185 ? -5.559 -8.042 16.549 1.00 94.88 185 ALA A CA 1
ATOM 1441 C C . ALA A 1 185 ? -4.424 -8.016 15.502 1.00 94.88 185 ALA A C 1
ATOM 1443 O O . ALA A 1 185 ? -4.234 -7.006 14.836 1.00 94.88 185 ALA A O 1
ATOM 1444 N N . GLY A 1 186 ? -3.725 -9.140 15.299 1.00 94.69 186 GLY A N 1
ATOM 1445 C CA . GLY A 1 186 ? -2.671 -9.273 14.285 1.00 94.69 186 GLY A CA 1
ATOM 1446 C C . GLY A 1 186 ? -3.167 -9.326 12.835 1.00 94.69 186 GLY A C 1
ATOM 1447 O O . GLY A 1 186 ? -2.350 -9.284 11.922 1.00 94.69 186 GLY A O 1
ATOM 1448 N N . ASP A 1 187 ? -4.480 -9.417 12.604 1.00 94.69 187 ASP A N 1
ATOM 1449 C CA . ASP A 1 187 ? -5.074 -9.335 11.263 1.00 94.69 187 ASP A CA 1
ATOM 1450 C C . ASP A 1 187 ? -5.435 -7.896 10.856 1.00 94.69 187 ASP A C 1
ATOM 1452 O O . ASP A 1 187 ? -5.900 -7.679 9.739 1.00 94.69 187 ASP A O 1
ATOM 1456 N N . ILE A 1 188 ? -5.242 -6.916 11.745 1.00 95.44 188 ILE A N 1
ATOM 1457 C CA . ILE A 1 188 ? -5.646 -5.525 11.534 1.00 95.44 188 ILE A CA 1
ATOM 1458 C C . ILE A 1 188 ? -4.406 -4.665 11.302 1.00 95.44 188 ILE A C 1
ATOM 1460 O O . ILE A 1 188 ? -3.487 -4.647 12.118 1.00 95.44 188 ILE A O 1
ATOM 1464 N N . LEU A 1 189 ? -4.414 -3.891 10.217 1.00 96.06 189 LEU A N 1
ATOM 1465 C CA . LEU A 1 189 ? -3.381 -2.906 9.914 1.00 96.06 189 LEU A CA 1
ATOM 1466 C C . LEU A 1 189 ? -4.019 -1.532 9.707 1.00 96.06 189 LEU A C 1
ATOM 1468 O O . LEU A 1 189 ? -4.923 -1.383 8.889 1.00 96.06 189 LEU A O 1
ATOM 1472 N N . VAL A 1 190 ? -3.527 -0.522 10.427 1.00 95.12 190 VAL A N 1
ATOM 1473 C CA . VAL A 1 190 ? -3.952 0.874 10.256 1.00 95.12 190 VAL A CA 1
ATOM 1474 C C . VAL A 1 190 ? -2.842 1.641 9.546 1.00 95.12 190 VAL A C 1
ATOM 1476 O O . VAL A 1 190 ? -1.780 1.881 10.119 1.00 95.12 190 VAL A O 1
ATOM 1479 N N . LEU A 1 191 ? -3.085 2.024 8.292 1.00 94.88 191 LEU A N 1
ATOM 1480 C CA . LEU A 1 191 ? -2.141 2.793 7.482 1.00 94.88 191 LEU A CA 1
ATOM 1481 C C . LEU A 1 191 ? -2.357 4.294 7.685 1.00 94.88 191 LEU A C 1
ATOM 1483 O O . LEU A 1 191 ? -3.477 4.796 7.616 1.00 94.88 191 LEU A O 1
ATOM 1487 N N . VAL A 1 192 ? -1.266 5.021 7.916 1.00 92.94 192 VAL A N 1
ATOM 1488 C CA . VAL A 1 192 ? -1.268 6.474 8.119 1.00 92.94 192 VAL A CA 1
ATOM 1489 C C . VAL A 1 192 ? -0.188 7.121 7.263 1.00 92.94 192 VAL A C 1
ATOM 1491 O O . VAL A 1 192 ? 0.894 6.565 7.090 1.00 92.94 192 VAL A O 1
ATOM 1494 N N . ARG A 1 193 ? -0.454 8.325 6.744 1.00 88.69 193 ARG A N 1
ATOM 1495 C CA . ARG A 1 193 ? 0.510 9.052 5.899 1.00 88.69 193 ARG A CA 1
ATOM 1496 C C . ARG A 1 193 ? 1.692 9.615 6.693 1.00 88.69 193 ARG A C 1
ATOM 1498 O O . ARG A 1 193 ? 2.797 9.709 6.170 1.00 88.69 193 ARG A O 1
ATOM 1505 N N . LYS A 1 194 ? 1.450 10.070 7.925 1.00 87.06 194 LYS A N 1
ATOM 1506 C CA . LYS A 1 194 ? 2.459 10.685 8.798 1.00 87.06 194 LYS A CA 1
ATOM 1507 C C . LYS A 1 194 ? 2.269 10.208 10.230 1.00 87.06 194 LYS A C 1
ATOM 1509 O O . LYS A 1 194 ? 1.150 9.959 10.670 1.00 87.06 194 LYS A O 1
ATOM 1514 N N . ARG A 1 195 ? 3.374 10.129 10.969 1.00 87.06 195 ARG A N 1
ATOM 1515 C CA . ARG A 1 195 ? 3.361 9.855 12.406 1.00 87.06 195 ARG A CA 1
ATOM 1516 C C . ARG A 1 195 ? 3.127 11.153 13.174 1.00 87.06 195 ARG A C 1
ATOM 1518 O O . ARG A 1 195 ? 4.074 11.808 13.594 1.00 87.06 195 ARG A O 1
ATOM 1525 N N . ASP A 1 196 ? 1.866 11.542 13.295 1.00 86.44 196 ASP A N 1
ATOM 1526 C CA . ASP A 1 196 ? 1.449 12.778 13.955 1.00 86.44 196 ASP A CA 1
ATOM 1527 C C . ASP A 1 196 ? 0.601 12.510 15.217 1.00 86.44 196 ASP A C 1
ATOM 1529 O O . ASP A 1 196 ? 0.606 11.413 15.788 1.00 86.44 196 ASP A O 1
ATOM 1533 N N . ARG A 1 197 ? -0.127 13.537 15.678 1.00 86.75 197 ARG A N 1
ATOM 1534 C CA . ARG A 1 197 ? -1.003 13.473 16.857 1.00 86.75 197 ARG A CA 1
ATOM 1535 C C . ARG A 1 197 ? -2.040 12.344 16.773 1.00 86.75 197 ARG A C 1
ATOM 1537 O O . ARG A 1 197 ? -2.374 11.786 17.817 1.00 86.75 197 ARG A O 1
ATOM 1544 N N . PHE A 1 198 ? -2.511 11.978 15.577 1.00 90.25 198 PHE A N 1
ATOM 1545 C CA . PHE A 1 198 ? -3.454 10.873 15.391 1.00 90.25 198 PHE A CA 1
ATOM 1546 C C . PHE A 1 198 ? -2.861 9.543 15.860 1.00 90.25 198 PHE A C 1
ATOM 1548 O O . PHE A 1 198 ? -3.506 8.821 16.615 1.00 90.25 198 PHE A O 1
ATOM 1555 N N . VAL A 1 199 ? -1.610 9.242 15.497 1.00 92.88 199 VAL A N 1
ATOM 1556 C CA . VAL A 1 199 ? -0.957 7.976 15.879 1.00 92.88 199 VAL A CA 1
ATOM 1557 C C . VAL A 1 199 ? -0.823 7.856 17.394 1.00 92.88 199 VAL A C 1
ATOM 1559 O O . VAL A 1 199 ? -1.067 6.788 17.960 1.00 92.88 199 VAL A O 1
ATOM 1562 N N . HIS A 1 200 ? -0.477 8.954 18.070 1.00 91.69 200 HIS A N 1
ATOM 1563 C CA . HIS A 1 200 ? -0.402 8.978 19.530 1.00 91.69 200 HIS A CA 1
ATOM 1564 C C . HIS A 1 200 ? -1.781 8.782 20.175 1.00 91.69 200 HIS A C 1
ATOM 1566 O O . HIS A 1 200 ? -1.901 8.003 21.124 1.00 91.69 200 HIS A O 1
ATOM 1572 N N . ALA A 1 201 ? -2.817 9.439 19.643 1.00 92.69 201 ALA A N 1
ATOM 1573 C CA . ALA A 1 201 ? -4.189 9.290 20.121 1.00 92.69 201 ALA A CA 1
ATOM 1574 C C . ALA A 1 201 ? -4.705 7.854 19.934 1.00 92.69 201 ALA A C 1
ATOM 1576 O O . ALA A 1 201 ? -5.203 7.256 20.887 1.00 92.69 201 ALA A O 1
ATOM 1577 N N . LEU A 1 202 ? -4.499 7.263 18.753 1.00 95.19 202 LEU A N 1
ATOM 1578 C CA . LEU A 1 202 ? -4.876 5.882 18.447 1.00 95.19 202 LEU A CA 1
ATOM 1579 C C . LEU A 1 202 ? -4.146 4.886 19.348 1.00 95.19 202 LEU A C 1
ATOM 1581 O O . LEU A 1 202 ? -4.786 4.042 19.972 1.00 95.19 202 LEU A O 1
ATOM 1585 N N . SER A 1 203 ? -2.825 5.028 19.499 1.00 94.56 203 SER A N 1
ATOM 1586 C CA . SER A 1 203 ? -2.033 4.160 20.383 1.00 94.56 203 SER A CA 1
ATOM 1587 C C . SER A 1 203 ? -2.544 4.197 21.824 1.00 94.56 203 SER A C 1
ATOM 1589 O O . SER A 1 203 ? -2.639 3.159 22.479 1.00 94.56 203 SER A O 1
ATOM 1591 N N . ARG A 1 204 ? -2.892 5.387 22.333 1.00 94.31 204 ARG A N 1
ATOM 1592 C CA . ARG A 1 204 ? -3.471 5.547 23.674 1.00 94.31 204 ARG A CA 1
ATOM 1593 C C . ARG A 1 204 ? -4.846 4.886 23.764 1.00 94.31 204 ARG A C 1
ATOM 1595 O O . ARG A 1 204 ? -5.102 4.157 24.718 1.00 94.31 204 ARG A O 1
ATOM 1602 N N . SER A 1 205 ? -5.701 5.110 22.769 1.00 95.56 205 SER A N 1
ATOM 1603 C CA . SER A 1 205 ? -7.067 4.585 22.728 1.00 95.56 205 SER A CA 1
ATOM 1604 C C . SER A 1 205 ? -7.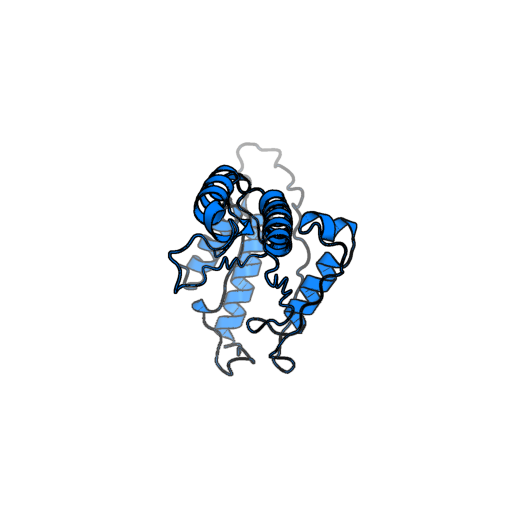113 3.052 22.697 1.00 95.56 205 SER A C 1
ATOM 1606 O O . SER A 1 205 ? -7.885 2.439 23.440 1.00 95.56 205 SER A O 1
ATOM 1608 N N . LEU A 1 206 ? -6.232 2.426 21.908 1.00 96.31 206 LEU A N 1
ATOM 1609 C CA . LEU A 1 206 ? -6.077 0.969 21.832 1.00 96.31 206 LEU A CA 1
ATOM 1610 C C . LEU A 1 206 ? -5.542 0.383 23.148 1.00 96.31 206 LEU A C 1
ATOM 1612 O O . LEU A 1 206 ? -6.103 -0.588 23.657 1.00 96.31 206 LEU A O 1
ATOM 1616 N N . LYS A 1 207 ? -4.520 1.010 23.753 1.00 95.50 207 LYS A N 1
ATOM 1617 C CA . LYS A 1 207 ? -3.961 0.583 25.051 1.00 95.50 207 LYS A CA 1
ATOM 1618 C C . LYS A 1 207 ? -4.981 0.656 26.183 1.00 95.50 207 LYS A C 1
ATOM 1620 O O . LYS A 1 207 ? -5.097 -0.296 26.950 1.00 95.50 207 LYS A O 1
ATOM 1625 N N . ASN A 1 208 ? -5.757 1.738 26.260 1.00 95.94 208 ASN A N 1
ATOM 1626 C CA . ASN A 1 208 ? -6.829 1.885 27.252 1.00 95.94 208 ASN A CA 1
ATOM 1627 C C . ASN A 1 208 ? -7.886 0.774 27.139 1.00 95.94 208 ASN A C 1
ATOM 1629 O O . ASN A 1 208 ? -8.518 0.414 28.127 1.00 95.94 208 ASN A O 1
ATOM 1633 N N . ARG A 1 209 ? -8.064 0.221 25.935 1.00 96.06 209 ARG A N 1
ATOM 1634 C CA . ARG A 1 209 ? -8.982 -0.884 25.632 1.00 96.06 209 ARG A CA 1
ATOM 1635 C C . ARG A 1 209 ? -8.327 -2.266 25.715 1.00 96.06 209 ARG A C 1
ATOM 1637 O O . ARG A 1 209 ? -8.993 -3.242 25.384 1.00 96.06 209 ARG A O 1
ATOM 1644 N N . GLN A 1 210 ? -7.063 -2.344 26.142 1.00 95.62 210 GLN A N 1
ATOM 1645 C CA . GLN A 1 210 ? -6.263 -3.572 26.225 1.00 95.62 210 GLN A CA 1
ATOM 1646 C C . GLN A 1 210 ? -6.150 -4.331 24.890 1.00 95.62 210 GLN A C 1
ATOM 1648 O O . GLN A 1 210 ? -6.023 -5.553 24.868 1.00 95.62 210 GLN A O 1
ATOM 1653 N N . ILE A 1 211 ? -6.187 -3.613 23.764 1.00 95.94 211 ILE A N 1
ATOM 1654 C CA . ILE A 1 211 ? -5.975 -4.204 22.440 1.00 95.94 211 ILE A CA 1
ATOM 1655 C C . ILE A 1 211 ? -4.459 -4.304 22.195 1.00 95.94 211 ILE A C 1
ATOM 1657 O O . ILE A 1 211 ? -3.769 -3.291 22.347 1.00 95.94 211 ILE A O 1
ATOM 1661 N N . PRO A 1 212 ? -3.917 -5.482 21.825 1.00 93.62 212 PRO A N 1
ATOM 1662 C CA . PRO A 1 212 ? -2.506 -5.625 21.474 1.00 93.62 212 PRO A CA 1
ATOM 1663 C C . PRO A 1 212 ? -2.125 -4.756 20.269 1.00 93.62 212 PRO A C 1
ATOM 1665 O O . PRO A 1 212 ? -2.830 -4.748 19.263 1.00 93.62 212 PRO A O 1
ATOM 1668 N N . VAL A 1 213 ? -0.996 -4.050 20.366 1.00 89.12 213 VAL A N 1
ATOM 1669 C CA . VAL A 1 213 ? -0.429 -3.205 19.301 1.00 89.12 213 VAL A CA 1
ATOM 1670 C C . VAL A 1 213 ? 1.075 -3.466 19.231 1.00 89.12 213 VAL A C 1
ATOM 1672 O O . VAL A 1 213 ? 1.706 -3.595 20.284 1.00 89.12 213 VAL A O 1
ATOM 1675 N N . ALA A 1 214 ? 1.621 -3.549 18.016 1.00 77.56 214 ALA A N 1
ATOM 1676 C CA . ALA A 1 214 ? 3.052 -3.686 17.736 1.00 77.56 214 ALA A CA 1
ATOM 1677 C C . ALA A 1 214 ? 3.675 -2.344 17.326 1.00 77.56 214 ALA A C 1
ATOM 1679 O O . ALA A 1 214 ? 2.961 -1.535 16.688 1.00 77.56 214 ALA A O 1
#